Protein AF-A0A7W1S5N1-F1 (afdb_monomer_lite)

Sequence (227 aa):
MTAASVSSTNDGSPFLRNLQKIALLIVRIGLAYLFFTQLFWKFPPNFGCPADYTFTTANADGKLTRTTGLCDWIGVESVWAQRERLFFTANTDNKGGPEVFLNLSVPAQINGAFIDGFVKPNIRWFGWIIWGSEAFIFVSLLFGFFTRLGGLVAIAISAQLMIGLAGISSPYEWEWGYNNMVLLALIVFAFAPGRFVGIDGFLYPRFKALADKGNIVGRIGLLLVGR

Radius of gyration: 22.1 Å; chains: 1; bounding box: 51×40×83 Å

pLDDT: mean 86.03, std 12.32, range [40.31, 97.56]

Foldseek 3Di:
DDDDPPDPPPDDDPVVVVVVLVVLLCLLLVLLVLLVVQQPCLDDQQGQFDPVLDAWEADPVRDIPATTGPRRLLNQLLSCLQPWAWAPFDDPPVPDGGPDTDTLNVVSVVLNCCSVVPCSVPVSVVSCVVSVLSVCLNVCSNQLNLQLVSLVSQLVVLVSCLSRPARDPPPPDHSVSSVSSNVSSVSSNVVSSSCPPHVLVVCLVVLVVCVVVVHPSSVVSCNSSDD

Secondary structure (DSSP, 8-state):
-------------HHHHHHHHHHHHHHHHHHHHHHHHHHHHT-TTTTT--TT-PPPEE-TTS-EE---HHHHHHHHHHHGGGS--EEEEE-SSSSSS-SEEEE-HHHHHHHHHHIIIIIGGGHHHHHHHHHHHHHHHHHHHHHTSSHHHHHHHHHHHHHHHHHHHTT-TTTT--THHHHHHHHHHHHHHHH-GGGTSSHHHHHHHHHHHHHHTT-HHHHHHHHHH--

Structure (mmCIF, N/CA/C/O backbone):
data_AF-A0A7W1S5N1-F1
#
_entry.id   AF-A0A7W1S5N1-F1
#
loop_
_atom_site.group_PDB
_atom_site.id
_atom_site.type_symbol
_atom_site.label_atom_id
_atom_site.label_alt_id
_atom_site.label_comp_id
_atom_site.label_asym_id
_atom_site.label_entity_id
_atom_site.label_seq_id
_atom_site.pdbx_PDB_ins_code
_atom_site.Cartn_x
_atom_site.Cartn_y
_atom_site.Cartn_z
_atom_site.occupancy
_atom_site.B_iso_or_equiv
_atom_site.auth_seq_id
_atom_site.auth_comp_id
_atom_site.auth_asym_id
_atom_site.auth_atom_id
_atom_site.pdbx_PDB_model_num
ATOM 1 N N . MET A 1 1 ? 1.869 6.057 59.612 1.00 41.38 1 MET A N 1
ATOM 2 C CA . MET A 1 1 ? 2.214 6.031 58.175 1.00 41.38 1 MET A CA 1
ATOM 3 C C . MET A 1 1 ? 0.985 5.582 57.404 1.00 41.38 1 MET A C 1
ATOM 5 O O . MET A 1 1 ? 0.691 4.398 57.356 1.00 41.38 1 MET A O 1
ATOM 9 N N . THR A 1 2 ? 0.209 6.538 56.908 1.00 40.31 2 THR A N 1
ATOM 10 C CA . THR A 1 2 ? -0.986 6.318 56.087 1.00 40.31 2 THR A CA 1
ATOM 11 C C . THR A 1 2 ? -0.570 6.358 54.621 1.00 40.31 2 THR A C 1
ATOM 13 O O . THR A 1 2 ? -0.035 7.361 54.154 1.00 40.31 2 THR A O 1
ATOM 16 N N . ALA A 1 3 ? -0.765 5.250 53.907 1.00 42.69 3 ALA A N 1
ATOM 17 C CA . ALA A 1 3 ? -0.529 5.173 52.473 1.00 42.69 3 ALA A CA 1
ATOM 18 C C . ALA A 1 3 ? -1.585 6.018 51.747 1.00 42.69 3 ALA A C 1
ATOM 20 O O . ALA A 1 3 ? -2.775 5.707 51.786 1.00 42.69 3 ALA A O 1
ATOM 21 N N . ALA A 1 4 ? -1.150 7.102 51.109 1.00 44.03 4 ALA A N 1
ATOM 22 C CA . ALA A 1 4 ? -1.981 7.863 50.193 1.00 44.03 4 ALA A CA 1
ATOM 23 C C . ALA A 1 4 ? -2.240 7.007 48.945 1.00 44.03 4 ALA A C 1
ATOM 25 O O . ALA A 1 4 ? -1.316 6.649 48.214 1.00 44.03 4 ALA A O 1
ATOM 26 N N . SER A 1 5 ? -3.505 6.667 48.711 1.00 47.69 5 SER A N 1
ATOM 27 C CA . SER A 1 5 ? -3.967 6.087 47.456 1.00 47.69 5 SER A CA 1
ATOM 28 C C . SER A 1 5 ? -3.724 7.088 46.326 1.00 47.69 5 SER A C 1
ATOM 30 O O . SER A 1 5 ? -4.390 8.124 46.256 1.00 47.69 5 SER A O 1
ATOM 32 N N . VAL A 1 6 ? -2.778 6.784 45.439 1.00 44.00 6 VAL A N 1
ATOM 33 C CA . VAL A 1 6 ? -2.614 7.492 44.167 1.00 44.00 6 VAL A CA 1
ATOM 34 C C . VAL A 1 6 ? -3.849 7.195 43.318 1.00 44.00 6 VAL A C 1
ATOM 36 O O . VAL A 1 6 ? -3.975 6.138 42.703 1.00 44.00 6 VAL A O 1
ATOM 39 N N . SER A 1 7 ? -4.797 8.129 43.344 1.00 44.53 7 SER A N 1
ATOM 40 C CA . SER A 1 7 ? -5.897 8.217 42.391 1.00 44.53 7 SER A CA 1
ATOM 41 C C . SER A 1 7 ? -5.302 8.340 40.989 1.00 44.53 7 SER A C 1
ATOM 43 O O . SER A 1 7 ? -4.645 9.329 40.667 1.00 44.53 7 SER A O 1
ATOM 45 N N . SER A 1 8 ? -5.489 7.309 40.167 1.00 45.62 8 SER A N 1
ATOM 46 C CA . SER A 1 8 ? -5.137 7.333 38.751 1.00 45.62 8 SER A CA 1
ATOM 47 C C . SER A 1 8 ? -6.064 8.335 38.050 1.00 45.62 8 SER A C 1
ATOM 49 O O . SER A 1 8 ? -7.199 8.012 37.695 1.00 45.62 8 SER A O 1
ATOM 51 N N . THR A 1 9 ? -5.598 9.565 37.851 1.00 47.72 9 THR A N 1
ATOM 52 C CA . THR A 1 9 ? -6.247 10.579 37.011 1.00 47.72 9 THR A CA 1
ATOM 53 C C . THR A 1 9 ? -6.009 10.255 35.537 1.00 47.72 9 THR A C 1
ATOM 55 O O . THR A 1 9 ? -5.340 10.980 34.811 1.00 47.72 9 THR A O 1
ATOM 58 N N . ASN A 1 10 ? -6.555 9.129 35.083 1.00 56.44 10 ASN A N 1
ATOM 59 C CA . ASN A 1 10 ? -6.476 8.684 33.692 1.00 56.44 10 ASN A CA 1
ATOM 60 C C . ASN A 1 10 ? -7.734 9.073 32.900 1.00 56.44 10 ASN A C 1
ATOM 62 O O . ASN A 1 10 ? -8.266 8.289 32.123 1.00 56.44 10 ASN A O 1
ATOM 66 N N . ASP A 1 11 ? -8.208 10.304 33.085 1.00 57.22 11 ASP A N 1
ATOM 67 C CA . ASP A 1 11 ? -9.283 10.875 32.280 1.00 57.22 11 ASP A CA 1
ATOM 68 C C . ASP A 1 11 ? -8.796 12.180 31.653 1.00 57.22 11 ASP A C 1
ATOM 70 O O . ASP A 1 11 ? -8.984 13.274 32.182 1.00 57.22 11 ASP A O 1
ATOM 74 N N . GLY A 1 12 ? -8.140 12.067 30.493 1.00 63.41 12 GLY A N 1
ATOM 75 C CA . GLY A 1 12 ? -7.920 13.221 29.625 1.00 63.41 12 GLY A CA 1
ATOM 76 C C . GLY A 1 12 ? -9.248 13.938 29.371 1.00 63.41 12 GLY A C 1
ATOM 77 O O . GLY A 1 12 ? -10.294 13.289 29.266 1.00 63.41 12 GLY A O 1
ATOM 78 N N . SER A 1 13 ? -9.219 15.272 29.292 1.00 85.50 13 SER A N 1
ATOM 79 C CA . SER A 1 13 ? -10.438 16.070 29.131 1.00 85.50 13 SER A CA 1
ATOM 80 C C . SER A 1 13 ? -11.307 15.527 27.978 1.00 85.50 13 SER A C 1
ATOM 82 O O . SER A 1 13 ? -10.770 15.044 26.973 1.00 85.50 13 SER A O 1
ATOM 84 N N . PRO A 1 14 ? -12.652 15.582 28.074 1.00 86.25 14 PRO A N 1
ATOM 85 C CA . PRO A 1 14 ? -13.543 15.094 27.016 1.00 86.25 14 PRO A CA 1
ATOM 86 C C . PRO A 1 14 ? -13.180 15.632 25.625 1.00 86.25 14 PRO A C 1
ATOM 88 O O . PRO A 1 14 ? -13.288 14.917 24.629 1.00 86.25 14 PRO A O 1
ATOM 91 N N . PHE A 1 15 ? -12.675 16.866 25.583 1.00 88.75 15 PHE A N 1
ATOM 92 C CA . PHE A 1 15 ? -12.119 17.500 24.397 1.00 88.75 15 PHE A CA 1
ATOM 93 C C . PHE A 1 15 ? -10.941 16.719 23.793 1.00 88.75 15 PHE A C 1
ATOM 95 O O . PHE A 1 15 ? -10.992 16.376 22.614 1.00 88.75 15 PHE A O 1
ATOM 102 N N . LEU A 1 16 ? -9.917 16.381 24.586 1.00 89.19 16 LEU A N 1
ATOM 103 C CA . LEU A 1 16 ? -8.742 15.640 24.108 1.00 89.19 16 LEU A CA 1
ATOM 104 C C . LEU A 1 16 ? -9.126 14.271 23.540 1.00 89.19 16 LEU A C 1
ATOM 106 O O . LEU A 1 16 ? -8.627 13.875 22.488 1.00 89.19 16 LEU A O 1
ATOM 110 N N . ARG A 1 17 ? -10.068 13.573 24.183 1.00 87.44 17 ARG A N 1
ATOM 111 C CA . ARG A 1 17 ? -10.574 12.285 23.681 1.00 87.44 17 ARG A CA 1
ATOM 112 C C . ARG A 1 17 ? -11.290 12.425 22.341 1.00 87.44 17 ARG A C 1
ATOM 114 O O . ARG A 1 17 ? -11.121 11.581 21.464 1.00 87.44 17 ARG A O 1
ATOM 121 N N . ASN A 1 18 ? -12.095 13.471 22.173 1.00 89.44 18 ASN A N 1
ATOM 122 C CA . ASN A 1 18 ? -12.784 13.725 20.909 1.00 89.44 18 ASN A CA 1
ATOM 123 C C . ASN A 1 18 ? -11.793 14.110 19.807 1.00 89.44 18 ASN A C 1
ATOM 125 O O . ASN A 1 18 ? -11.890 13.584 18.701 1.00 89.44 18 ASN A O 1
ATOM 129 N N . LEU A 1 19 ? -10.798 14.939 20.127 1.00 92.06 19 LEU A N 1
ATOM 130 C CA . LEU A 1 19 ? -9.738 15.313 19.196 1.00 92.06 19 LEU A CA 1
ATOM 131 C C . LEU A 1 19 ? -8.944 14.090 18.717 1.00 92.06 19 LEU A C 1
ATOM 133 O O . LEU A 1 19 ? -8.739 13.933 17.518 1.00 92.06 19 LEU A O 1
ATOM 137 N N . GLN A 1 20 ? -8.569 13.183 19.625 1.00 90.94 20 GLN A N 1
ATOM 138 C CA . GLN A 1 20 ? -7.900 11.924 19.273 1.00 90.94 20 GLN A CA 1
ATOM 139 C C . GLN A 1 20 ? -8.740 11.070 18.315 1.00 90.94 20 GLN A C 1
ATOM 141 O O . GLN A 1 20 ? -8.224 10.577 17.313 1.00 90.94 20 GLN A O 1
ATOM 146 N N . LYS A 1 21 ? -10.043 10.915 18.584 1.00 90.31 21 LYS A N 1
ATOM 147 C CA . LYS A 1 21 ? -10.953 10.161 17.704 1.00 90.31 21 LYS A CA 1
ATOM 148 C C . LYS A 1 21 ? -11.061 10.792 16.316 1.00 90.31 21 LYS A C 1
ATOM 150 O O . LYS A 1 21 ? -11.033 10.069 15.325 1.00 90.31 21 LYS A O 1
ATOM 155 N N . ILE A 1 22 ? -11.166 12.119 16.249 1.00 92.12 22 ILE A N 1
ATOM 156 C CA . ILE A 1 22 ? -11.228 12.864 14.985 1.00 92.12 22 ILE A CA 1
ATOM 157 C C . ILE A 1 22 ? -9.917 12.702 14.210 1.00 92.12 22 ILE A C 1
ATOM 159 O O . ILE A 1 22 ? -9.953 12.383 13.026 1.00 92.12 22 ILE A O 1
ATOM 163 N N . ALA A 1 23 ? -8.766 12.843 14.869 1.00 93.25 23 ALA A N 1
ATOM 164 C CA . ALA A 1 23 ? -7.462 12.660 14.235 1.00 93.25 23 ALA A CA 1
ATOM 165 C C . ALA A 1 23 ? -7.306 11.245 13.650 1.00 93.25 23 ALA A C 1
ATOM 167 O 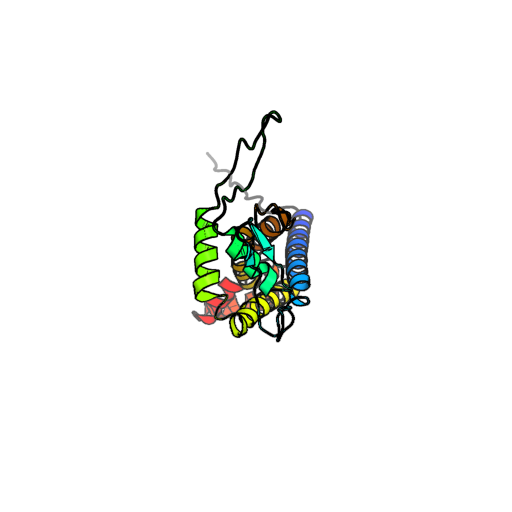O . ALA A 1 23 ? -6.911 11.086 12.497 1.00 93.25 23 ALA A O 1
ATOM 168 N N . LEU A 1 24 ? -7.693 10.216 14.408 1.00 93.12 24 LEU A N 1
ATOM 169 C CA . LEU A 1 24 ? -7.674 8.826 13.948 1.00 93.12 24 LEU A CA 1
ATOM 170 C C . LEU A 1 24 ? -8.638 8.570 12.780 1.00 93.12 24 LEU A C 1
ATOM 172 O O . LEU A 1 24 ? -8.314 7.799 11.875 1.00 93.12 24 LEU A O 1
ATOM 176 N N . LEU A 1 25 ? -9.803 9.222 12.774 1.00 93.25 25 LEU A N 1
ATOM 177 C CA . LEU A 1 25 ? -10.731 9.173 11.647 1.00 93.25 25 LEU A CA 1
ATOM 178 C C . LEU A 1 25 ? -10.114 9.810 10.398 1.00 93.25 25 LEU A C 1
ATOM 180 O O . LEU A 1 25 ? -10.173 9.207 9.330 1.00 93.25 25 LEU A O 1
ATOM 184 N N . ILE A 1 26 ? -9.492 10.984 10.530 1.00 95.25 26 ILE A N 1
ATOM 185 C CA . ILE A 1 26 ? -8.823 11.673 9.418 1.00 95.25 26 ILE A CA 1
ATOM 186 C C . ILE A 1 26 ? -7.715 10.795 8.840 1.00 95.25 26 ILE A C 1
ATOM 188 O O . ILE A 1 26 ? -7.681 10.595 7.631 1.00 95.25 26 ILE A O 1
ATOM 192 N N . VAL A 1 27 ? -6.860 10.211 9.685 1.00 95.38 27 VAL A N 1
ATOM 193 C CA . VAL A 1 27 ? -5.806 9.279 9.249 1.00 95.38 27 VAL A CA 1
ATOM 194 C C . VAL A 1 27 ? -6.400 8.099 8.479 1.00 95.38 27 VAL A C 1
ATOM 196 O O . VAL A 1 27 ? -5.921 7.762 7.397 1.00 95.38 27 VAL A O 1
ATOM 199 N N . ARG A 1 28 ? -7.473 7.494 9.003 1.00 95.31 28 ARG A N 1
ATOM 200 C CA . ARG A 1 28 ? -8.132 6.352 8.362 1.00 95.31 28 ARG A CA 1
ATOM 201 C C . ARG A 1 28 ? -8.710 6.712 6.994 1.00 95.31 28 ARG A C 1
ATOM 203 O O . ARG A 1 28 ? -8.476 5.987 6.032 1.00 95.31 28 ARG A O 1
ATOM 210 N N . ILE A 1 29 ? -9.471 7.803 6.910 1.00 95.81 29 ILE A N 1
ATOM 211 C CA . ILE A 1 29 ? -10.113 8.242 5.665 1.00 95.81 29 ILE A CA 1
ATOM 212 C C . ILE A 1 29 ? -9.070 8.740 4.661 1.00 95.81 29 ILE A C 1
ATOM 214 O O . ILE A 1 29 ? -9.187 8.441 3.477 1.00 95.81 29 ILE A O 1
ATOM 218 N N . GLY A 1 30 ? -8.021 9.421 5.126 1.00 95.81 30 GLY A N 1
ATOM 219 C CA . GLY A 1 30 ? -6.890 9.828 4.298 1.00 95.81 30 GLY A CA 1
ATOM 220 C C . GLY A 1 30 ? -6.197 8.627 3.658 1.00 95.81 30 GLY A C 1
ATOM 221 O O . GLY A 1 30 ? -6.023 8.602 2.444 1.00 95.81 30 GLY A O 1
ATOM 222 N N . LEU A 1 31 ? -5.890 7.587 4.441 1.00 96.19 31 LEU A N 1
ATOM 223 C CA . LEU A 1 31 ? -5.317 6.352 3.901 1.00 96.19 31 LEU A CA 1
ATOM 224 C C . LEU A 1 31 ? -6.281 5.640 2.942 1.00 96.19 31 LEU A C 1
ATOM 226 O O . LEU A 1 31 ? -5.859 5.198 1.878 1.00 96.19 31 LEU A O 1
ATOM 230 N N . ALA A 1 32 ? -7.575 5.569 3.275 1.00 96.44 32 ALA A N 1
ATOM 231 C CA . ALA A 1 32 ? -8.586 5.004 2.381 1.00 96.44 32 ALA A CA 1
ATOM 232 C C . ALA A 1 32 ? -8.613 5.739 1.031 1.00 96.44 32 ALA A C 1
ATOM 234 O O . ALA A 1 32 ? -8.647 5.100 -0.017 1.00 96.44 32 ALA A O 1
ATOM 235 N N . TYR A 1 33 ? -8.542 7.071 1.048 1.00 95.88 33 TYR A N 1
ATOM 236 C CA . TYR A 1 33 ? -8.507 7.889 -0.160 1.00 95.88 33 TYR A CA 1
ATOM 237 C C . TYR A 1 33 ? -7.241 7.651 -0.994 1.00 95.88 33 TYR A C 1
ATOM 239 O O . TYR A 1 33 ? -7.336 7.537 -2.212 1.00 95.88 33 TYR A O 1
ATOM 247 N N . LEU A 1 34 ? -6.072 7.494 -0.363 1.00 94.31 34 LEU A N 1
ATOM 248 C CA . LEU A 1 34 ? -4.841 7.143 -1.082 1.00 94.31 34 LEU A CA 1
ATOM 249 C C . LEU A 1 34 ? -4.962 5.800 -1.814 1.00 94.31 34 LEU A C 1
ATOM 251 O O . LEU A 1 34 ? -4.490 5.677 -2.935 1.00 94.31 34 LEU A O 1
ATOM 255 N N . PHE A 1 35 ? -5.622 4.800 -1.226 1.00 95.12 35 PHE A N 1
ATOM 256 C CA . PHE A 1 35 ? -5.879 3.535 -1.925 1.00 95.12 35 PHE A CA 1
ATOM 257 C C . PHE A 1 35 ? -6.990 3.652 -2.976 1.00 95.12 35 PHE A C 1
ATOM 259 O O . PHE A 1 35 ? -6.918 3.004 -4.016 1.00 95.12 35 PHE A O 1
ATOM 266 N N . PHE A 1 36 ? -7.981 4.519 -2.764 1.00 95.62 36 PHE A N 1
ATOM 267 C CA . PHE A 1 36 ? -9.015 4.805 -3.758 1.00 95.62 36 PHE A CA 1
ATOM 268 C C . PHE A 1 36 ? -8.429 5.360 -5.059 1.00 95.62 36 PHE A C 1
ATOM 270 O O . PHE A 1 36 ? -8.816 4.923 -6.142 1.00 95.62 36 PHE A O 1
ATOM 277 N N . THR A 1 37 ? -7.470 6.286 -4.973 1.00 92.38 37 THR A N 1
ATOM 278 C CA . THR A 1 37 ? -6.826 6.852 -6.168 1.00 92.38 37 THR A CA 1
ATOM 279 C C . THR A 1 37 ? -5.994 5.816 -6.928 1.00 92.38 37 THR A C 1
ATOM 281 O O . THR A 1 37 ? -5.867 5.925 -8.146 1.00 92.38 37 THR A O 1
ATOM 284 N N . GLN A 1 38 ? -5.489 4.780 -6.249 1.00 91.62 38 GLN A N 1
ATOM 285 C CA . GLN A 1 38 ? -4.721 3.698 -6.874 1.00 91.62 38 GLN A CA 1
ATOM 286 C C . GLN A 1 38 ? -5.586 2.727 -7.699 1.00 91.62 38 GLN A C 1
ATOM 288 O O . GLN A 1 38 ? -5.110 2.163 -8.683 1.00 91.62 38 GLN A O 1
ATOM 293 N N . LEU A 1 39 ? -6.871 2.578 -7.364 1.00 91.44 39 LEU A N 1
ATOM 294 C CA . LEU A 1 39 ? -7.742 1.565 -7.970 1.00 91.44 39 LEU A CA 1
ATOM 295 C C . LEU A 1 39 ? -8.062 1.801 -9.447 1.00 91.44 39 LEU A C 1
ATOM 297 O O . LEU A 1 39 ? -8.131 0.849 -10.227 1.00 91.44 39 LEU A O 1
ATOM 301 N N . PHE A 1 40 ? -8.324 3.050 -9.834 1.00 88.12 40 PHE A N 1
ATOM 302 C CA . PHE A 1 40 ? -8.958 3.330 -11.128 1.00 88.12 40 PHE A CA 1
ATOM 303 C C . PHE A 1 40 ? -7.998 3.250 -12.305 1.00 88.12 40 PHE A C 1
ATOM 305 O O . PHE A 1 40 ? -8.388 2.795 -13.376 1.00 88.12 40 PHE A O 1
ATOM 312 N N . TRP A 1 41 ? -6.733 3.627 -12.119 1.00 88.31 41 TRP A N 1
ATOM 313 C CA . TRP A 1 41 ? -5.745 3.485 -13.188 1.00 88.31 41 TRP A CA 1
ATOM 314 C C . TRP A 1 41 ? -5.292 2.026 -13.380 1.00 88.31 41 TRP A C 1
ATOM 316 O O . TRP A 1 41 ? -4.738 1.686 -14.424 1.00 88.31 41 TRP A O 1
ATOM 326 N N . LYS A 1 42 ? -5.595 1.151 -12.408 1.00 89.06 42 LYS A N 1
ATOM 327 C CA . LYS A 1 42 ? -5.378 -0.305 -12.441 1.00 89.06 42 LYS A CA 1
ATOM 328 C C . LYS A 1 42 ? -6.665 -1.095 -12.686 1.00 89.06 42 LYS A C 1
ATOM 330 O O . LYS A 1 42 ? -6.721 -2.280 -12.359 1.00 89.06 42 LYS A O 1
ATOM 335 N N . PHE A 1 43 ? -7.714 -0.472 -13.220 1.00 91.25 43 PHE A N 1
ATOM 336 C CA . PHE A 1 43 ? -8.998 -1.152 -13.348 1.00 91.25 43 PHE A CA 1
ATOM 337 C C . PHE A 1 43 ? -8.881 -2.423 -14.231 1.00 91.25 43 PHE A C 1
ATOM 339 O O . PHE A 1 43 ? -8.266 -2.371 -15.306 1.00 91.25 43 PHE A O 1
ATOM 346 N N . PRO A 1 44 ? -9.421 -3.579 -13.795 1.00 89.75 44 PRO A N 1
ATOM 347 C CA . PRO A 1 44 ? -9.396 -4.816 -14.575 1.00 89.75 44 PRO A CA 1
ATOM 348 C C . PRO A 1 44 ? -10.144 -4.677 -15.916 1.00 89.75 44 PRO A C 1
ATOM 350 O O . PRO A 1 44 ? -11.029 -3.831 -16.039 1.00 89.75 44 PRO A O 1
ATOM 353 N N . PRO A 1 45 ? -9.850 -5.517 -16.929 1.00 89.12 45 PRO A N 1
ATOM 354 C CA . PRO A 1 45 ? -9.028 -6.735 -16.864 1.00 89.12 45 PRO A CA 1
ATOM 355 C C . PRO A 1 45 ? -7.535 -6.536 -17.173 1.00 89.12 45 PRO A C 1
ATOM 357 O O . PRO A 1 45 ? -6.737 -7.445 -16.951 1.00 89.12 45 PRO A O 1
ATOM 360 N N . ASN A 1 46 ? -7.144 -5.369 -17.689 1.00 90.88 46 ASN A N 1
ATOM 361 C CA . ASN A 1 46 ? -5.778 -5.152 -18.176 1.00 90.88 46 ASN A CA 1
ATOM 362 C C . ASN A 1 46 ? -4.872 -4.462 -17.148 1.00 90.88 46 ASN A C 1
ATOM 364 O O . ASN A 1 46 ? -3.667 -4.410 -17.357 1.00 90.88 46 ASN A O 1
ATOM 368 N N . PHE A 1 47 ? -5.412 -3.936 -16.041 1.00 93.31 47 PHE A N 1
ATOM 369 C CA . PHE A 1 47 ? -4.637 -3.276 -14.976 1.00 93.31 47 PHE A CA 1
ATOM 370 C C . PHE A 1 47 ? -3.768 -2.102 -15.477 1.00 93.31 47 PHE A C 1
ATOM 372 O O . PHE A 1 47 ? -2.692 -1.822 -14.950 1.00 93.31 47 PHE A O 1
ATOM 379 N N . GLY A 1 48 ? -4.214 -1.439 -16.549 1.00 91.56 48 GLY A N 1
ATOM 380 C CA . GLY A 1 48 ? -3.464 -0.393 -17.252 1.00 91.56 48 GLY A CA 1
ATOM 381 C C . GLY A 1 48 ? -2.277 -0.893 -18.094 1.00 91.56 48 GLY A C 1
ATOM 382 O O . GLY A 1 48 ? -1.612 -0.079 -18.737 1.00 91.56 48 GLY A O 1
ATOM 383 N N . CYS A 1 49 ? -2.006 -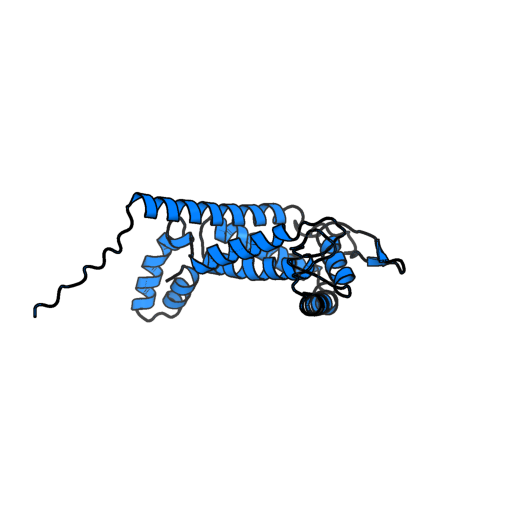2.201 -18.110 1.00 94.00 49 CYS A N 1
ATOM 384 C CA . CYS A 1 49 ? -0.970 -2.801 -18.943 1.00 94.00 49 CYS A CA 1
ATOM 385 C C . CYS A 1 49 ? -1.329 -2.757 -20.440 1.00 94.00 49 CYS A C 1
ATOM 387 O O . CYS A 1 49 ? -2.516 -2.736 -20.793 1.00 94.00 49 CYS A O 1
ATOM 389 N N . PRO A 1 50 ? -0.320 -2.824 -21.328 1.00 93.31 50 PRO A N 1
ATOM 390 C CA . PRO A 1 50 ? -0.522 -3.099 -22.748 1.00 93.31 50 PRO A CA 1
ATOM 391 C C . PRO A 1 50 ? -1.240 -4.438 -22.991 1.00 93.31 50 PRO A C 1
ATOM 393 O O . PRO A 1 50 ? -1.243 -5.319 -22.131 1.00 93.31 50 PRO A O 1
ATOM 396 N N . ALA A 1 51 ? -1.823 -4.618 -24.180 1.00 90.44 51 ALA A N 1
ATOM 397 C CA . ALA A 1 51 ? -2.613 -5.812 -24.521 1.00 90.44 51 ALA A CA 1
ATOM 398 C C . ALA A 1 51 ? -1.822 -7.135 -24.437 1.00 90.44 51 ALA A C 1
ATOM 400 O O . ALA A 1 51 ? -2.393 -8.197 -24.188 1.00 90.44 51 ALA A O 1
ATOM 401 N N . ASP A 1 52 ? -0.506 -7.070 -24.622 1.00 90.94 52 ASP A N 1
ATOM 402 C CA . ASP A 1 52 ? 0.422 -8.196 -24.524 1.00 90.94 52 ASP A CA 1
ATOM 403 C C . ASP A 1 52 ? 1.062 -8.344 -23.131 1.00 90.94 52 ASP A C 1
ATOM 405 O O . ASP A 1 52 ? 1.852 -9.262 -22.923 1.00 90.94 52 ASP A O 1
ATOM 409 N N . TYR A 1 53 ? 0.691 -7.493 -22.164 1.00 91.88 53 TYR A N 1
ATOM 410 C CA . TYR A 1 53 ? 1.289 -7.424 -20.825 1.00 91.88 53 TYR A CA 1
ATOM 411 C C . TYR A 1 53 ? 2.813 -7.233 -20.857 1.00 91.88 53 TYR A C 1
ATOM 413 O O . TYR A 1 53 ? 3.535 -7.748 -20.001 1.00 91.88 53 TYR A O 1
ATOM 421 N N . THR A 1 54 ? 3.316 -6.490 -21.844 1.00 93.81 54 THR A N 1
ATOM 422 C CA . THR A 1 54 ? 4.730 -6.113 -21.888 1.00 93.81 54 THR A CA 1
ATOM 423 C C . THR A 1 54 ? 5.114 -5.248 -20.692 1.00 93.81 54 THR A C 1
ATOM 425 O O . THR A 1 54 ? 4.389 -4.338 -20.287 1.00 93.81 54 THR A O 1
ATOM 428 N N . PHE A 1 55 ? 6.276 -5.557 -20.116 1.00 94.69 55 PHE A N 1
ATOM 429 C CA . PHE A 1 55 ? 6.854 -4.828 -18.993 1.00 94.69 55 PHE A CA 1
ATOM 430 C C . PHE A 1 55 ? 7.913 -3.849 -19.473 1.00 94.69 55 PHE A C 1
ATOM 432 O O . PHE A 1 55 ? 8.577 -4.068 -20.487 1.00 94.69 55 PHE A O 1
ATOM 439 N N . THR A 1 56 ? 8.134 -2.816 -18.672 1.00 92.94 56 THR A N 1
ATOM 440 C CA . THR A 1 56 ? 9.260 -1.904 -18.861 1.00 92.94 56 THR A CA 1
ATOM 441 C C . THR A 1 56 ? 10.591 -2.620 -18.691 1.00 92.94 56 THR A C 1
ATOM 443 O O . THR A 1 56 ? 10.802 -3.358 -17.728 1.00 92.94 56 THR A O 1
ATOM 446 N N . THR A 1 57 ? 11.499 -2.369 -19.629 1.00 91.94 57 THR A N 1
ATOM 447 C CA . THR A 1 57 ? 12.860 -2.915 -19.652 1.00 91.94 57 THR A CA 1
ATOM 448 C C . THR A 1 57 ? 13.886 -1.785 -19.724 1.00 91.94 57 THR A C 1
ATOM 450 O O . THR A 1 57 ? 13.543 -0.629 -19.982 1.00 91.94 57 THR A O 1
ATOM 453 N N . ALA A 1 58 ? 15.156 -2.100 -19.472 1.00 89.19 58 ALA A N 1
ATOM 454 C CA . ALA A 1 58 ? 16.267 -1.188 -19.722 1.00 89.19 58 ALA A CA 1
ATOM 455 C C . ALA A 1 58 ? 17.144 -1.712 -20.854 1.00 89.19 58 ALA A C 1
ATOM 457 O O . ALA A 1 58 ? 17.434 -2.906 -20.921 1.00 89.19 58 ALA A O 1
ATOM 458 N N . ASN A 1 59 ? 17.601 -0.797 -21.704 1.00 85.50 59 ASN A N 1
ATOM 459 C CA . ASN A 1 59 ? 18.626 -1.088 -22.702 1.00 85.50 59 ASN A CA 1
ATOM 460 C C . ASN A 1 59 ? 20.013 -1.185 -22.037 1.00 85.50 59 ASN A C 1
ATOM 462 O O . ASN A 1 59 ? 20.171 -0.836 -20.865 1.00 85.50 59 ASN A O 1
ATOM 466 N N . ALA A 1 60 ? 21.029 -1.603 -22.800 1.00 79.25 60 ALA A N 1
ATOM 467 C CA . ALA A 1 60 ? 22.416 -1.717 -22.328 1.00 79.25 60 ALA A CA 1
ATOM 468 C C . ALA A 1 60 ? 22.964 -0.409 -21.717 1.00 79.25 60 ALA A C 1
ATOM 470 O O . ALA A 1 60 ? 23.707 -0.452 -20.743 1.00 79.25 60 ALA A O 1
ATOM 471 N N . ASP A 1 61 ? 22.514 0.747 -22.216 1.00 77.38 61 ASP A N 1
ATOM 472 C CA . ASP A 1 61 ? 22.884 2.077 -21.704 1.00 77.38 61 ASP A CA 1
ATOM 473 C C . ASP A 1 61 ? 22.109 2.488 -20.435 1.00 77.38 61 ASP A C 1
ATOM 475 O O . ASP A 1 61 ? 22.174 3.630 -19.982 1.00 77.38 61 ASP A O 1
ATOM 479 N N . GLY A 1 62 ? 21.288 1.594 -19.879 1.00 74.62 62 GLY A N 1
ATOM 480 C CA . GLY A 1 62 ? 20.490 1.847 -18.682 1.00 74.62 62 GLY A CA 1
ATOM 481 C C . GLY A 1 62 ? 19.274 2.755 -18.892 1.00 74.62 62 GLY A C 1
ATOM 482 O O . GLY A 1 62 ? 18.607 3.080 -17.906 1.00 74.62 62 GLY A O 1
ATOM 483 N N . LYS A 1 63 ? 18.969 3.141 -20.140 1.00 83.81 63 LYS A N 1
ATOM 484 C CA . LYS A 1 63 ? 17.766 3.898 -20.519 1.00 83.81 63 LYS A CA 1
ATOM 485 C C . LYS A 1 63 ? 16.531 2.997 -20.492 1.00 83.81 63 LYS A C 1
ATOM 487 O O . LYS A 1 63 ? 16.545 1.913 -21.073 1.00 83.81 63 LYS A O 1
ATOM 492 N N . LEU A 1 64 ? 15.469 3.470 -19.839 1.00 88.12 64 LEU A N 1
ATOM 493 C CA . LEU A 1 64 ? 14.200 2.752 -19.725 1.00 88.12 64 LEU A CA 1
ATOM 494 C C . LEU A 1 64 ? 13.390 2.829 -21.026 1.00 88.12 64 LEU A C 1
ATOM 496 O O . LEU A 1 64 ? 13.136 3.920 -21.540 1.00 88.12 64 LEU A O 1
ATOM 500 N N . THR A 1 65 ? 12.909 1.680 -21.486 1.00 90.94 65 THR A N 1
ATOM 501 C CA . THR A 1 65 ? 11.854 1.558 -22.497 1.00 90.94 65 THR A CA 1
ATOM 502 C C . THR A 1 65 ? 10.534 1.367 -21.755 1.00 90.94 65 THR A C 1
ATOM 504 O O . THR A 1 65 ? 10.197 0.254 -21.352 1.00 90.94 65 THR A O 1
ATOM 507 N N . ARG A 1 66 ? 9.845 2.484 -21.482 1.00 90.25 66 ARG A N 1
ATOM 508 C CA . ARG A 1 66 ? 8.624 2.530 -20.659 1.00 90.25 66 ARG A CA 1
ATOM 509 C C . ARG A 1 66 ? 7.428 1.898 -21.365 1.00 90.25 66 ARG A C 1
ATOM 511 O O . ARG A 1 66 ? 7.293 1.989 -22.583 1.00 90.25 66 ARG A O 1
ATOM 518 N N . THR A 1 67 ? 6.541 1.328 -20.564 1.00 93.38 67 THR A N 1
ATOM 519 C CA . THR A 1 67 ? 5.229 0.808 -20.967 1.00 93.38 67 THR A CA 1
ATOM 520 C C . THR A 1 67 ? 4.142 1.601 -20.232 1.00 93.38 67 THR A C 1
ATOM 522 O O . THR A 1 67 ? 4.379 2.751 -19.859 1.00 93.38 67 THR A O 1
ATOM 525 N N . THR A 1 68 ? 2.942 1.049 -20.035 1.00 92.00 68 THR A N 1
ATOM 526 C CA . THR A 1 68 ? 1.843 1.745 -19.344 1.00 92.00 68 THR A CA 1
ATOM 527 C C . THR A 1 68 ? 1.319 0.972 -18.139 1.00 92.00 68 THR A C 1
ATOM 529 O O . THR A 1 68 ? 1.420 -0.255 -18.061 1.00 92.00 68 THR A O 1
ATOM 532 N N . GLY A 1 69 ? 0.711 1.710 -17.209 1.00 91.69 69 GLY A N 1
ATOM 533 C CA . GLY A 1 69 ? -0.033 1.147 -16.090 1.00 91.69 69 GLY A CA 1
ATOM 534 C C . GLY A 1 69 ? 0.804 0.229 -15.206 1.00 91.69 69 GLY A C 1
ATOM 535 O O . GLY A 1 69 ? 1.962 0.516 -14.917 1.00 91.69 69 GLY A O 1
ATOM 536 N N . LEU A 1 70 ? 0.187 -0.831 -14.677 1.00 92.75 70 LEU A N 1
ATOM 537 C CA . LEU A 1 70 ? 0.805 -1.645 -13.629 1.00 92.75 70 LEU A CA 1
ATOM 538 C C . LEU A 1 70 ? 2.086 -2.343 -14.116 1.00 92.75 70 LEU A C 1
ATOM 540 O O . LEU A 1 70 ? 3.062 -2.432 -13.375 1.00 92.75 70 LEU A O 1
ATOM 544 N N . CYS A 1 71 ? 2.105 -2.792 -15.372 1.00 94.12 71 CYS A N 1
ATOM 545 C CA . CYS A 1 71 ? 3.259 -3.462 -15.973 1.00 94.12 71 CYS A CA 1
ATOM 546 C C . CYS A 1 71 ? 4.457 -2.520 -16.158 1.00 94.12 71 CYS A C 1
ATOM 548 O O . CYS A 1 71 ? 5.606 -2.962 -16.098 1.00 94.12 71 CYS A O 1
ATOM 550 N N . ASP A 1 72 ? 4.204 -1.219 -16.307 1.00 93.25 72 ASP A N 1
ATOM 551 C CA . ASP A 1 72 ? 5.258 -0.212 -16.338 1.00 93.25 72 ASP A CA 1
ATOM 552 C C . ASP A 1 72 ? 5.979 -0.143 -14.995 1.00 93.25 72 ASP A C 1
ATOM 554 O O . ASP A 1 72 ? 7.187 -0.360 -14.927 1.00 93.25 72 ASP A O 1
ATOM 558 N N . TRP A 1 73 ? 5.228 0.053 -13.912 1.00 91.88 73 TRP A N 1
ATOM 559 C CA . TRP A 1 73 ? 5.780 0.166 -12.561 1.00 91.88 73 TRP A CA 1
ATOM 560 C C . TRP A 1 73 ? 6.469 -1.114 -12.089 1.00 91.88 73 TRP A C 1
ATOM 562 O O . TRP A 1 73 ? 7.600 -1.054 -11.614 1.00 91.88 73 TRP A O 1
ATOM 572 N N . ILE A 1 74 ? 5.871 -2.282 -12.334 1.00 93.62 74 ILE A N 1
ATOM 573 C CA . ILE A 1 74 ? 6.501 -3.572 -12.014 1.00 93.62 74 ILE A CA 1
ATOM 574 C C . ILE A 1 74 ? 7.798 -3.777 -12.818 1.00 93.62 74 ILE A C 1
ATOM 576 O O . ILE A 1 74 ? 8.785 -4.309 -12.303 1.00 93.62 74 ILE A O 1
ATOM 580 N N . GLY A 1 75 ? 7.823 -3.354 -14.087 1.00 92.81 75 GLY A N 1
ATOM 581 C CA . GLY A 1 75 ? 9.033 -3.399 -14.909 1.00 92.81 75 GLY A CA 1
ATOM 582 C C . GLY A 1 75 ? 10.142 -2.506 -14.352 1.00 92.81 75 GLY A C 1
ATOM 583 O O . GLY A 1 75 ? 11.291 -2.934 -14.250 1.00 92.81 75 GLY A O 1
ATOM 584 N N . VAL A 1 76 ? 9.785 -1.298 -13.913 1.00 91.31 76 VAL A N 1
ATOM 585 C CA . VAL A 1 76 ? 10.703 -0.340 -13.279 1.00 91.31 76 VAL A CA 1
ATOM 586 C C . VAL A 1 76 ? 11.285 -0.906 -11.993 1.00 91.31 76 VAL A C 1
ATOM 588 O O . VAL A 1 76 ? 12.505 -0.881 -11.833 1.00 91.31 76 VAL A O 1
ATOM 591 N N . GLU A 1 77 ? 10.450 -1.458 -11.110 1.00 91.19 77 GLU A N 1
ATOM 592 C CA . GLU A 1 77 ? 10.905 -2.067 -9.857 1.00 91.19 77 GLU A CA 1
ATOM 593 C C . GLU A 1 77 ? 11.963 -3.144 -10.102 1.00 91.19 77 GLU A C 1
ATOM 595 O O . GLU A 1 77 ? 12.993 -3.152 -9.428 1.00 91.19 77 GLU A O 1
ATOM 600 N N . SER A 1 78 ? 11.738 -4.009 -11.094 1.00 92.06 78 SER A N 1
ATOM 601 C CA . SER A 1 78 ? 12.675 -5.071 -11.468 1.00 92.06 78 SER A CA 1
ATOM 602 C C . SER A 1 78 ? 13.979 -4.528 -12.061 1.00 92.06 78 SER A C 1
ATOM 604 O O . SER A 1 78 ? 15.059 -4.908 -11.610 1.00 92.06 78 SER A O 1
ATOM 606 N N . VAL A 1 79 ? 13.916 -3.590 -13.013 1.00 90.31 79 VAL A N 1
ATOM 607 C CA . VAL A 1 79 ? 15.120 -3.003 -13.630 1.00 90.31 79 VAL A CA 1
ATOM 608 C C . VAL A 1 79 ? 16.008 -2.330 -12.583 1.00 90.31 79 VAL A C 1
ATOM 610 O O . VAL A 1 79 ? 17.235 -2.448 -12.617 1.00 90.31 79 VAL A O 1
ATOM 613 N N . TRP A 1 80 ? 15.394 -1.619 -11.639 1.00 88.50 80 TRP A N 1
ATOM 614 C CA . TRP A 1 80 ? 16.115 -0.926 -10.580 1.00 88.50 80 TRP A CA 1
ATOM 615 C C . TRP A 1 80 ? 16.464 -1.831 -9.399 1.00 88.50 80 TRP A C 1
ATOM 617 O O . TRP A 1 80 ? 17.109 -1.363 -8.464 1.00 88.50 80 TRP A O 1
ATOM 627 N N . ALA A 1 81 ? 16.010 -3.088 -9.356 1.00 88.38 81 ALA A N 1
ATOM 628 C CA . ALA A 1 81 ? 16.260 -3.983 -8.221 1.00 88.38 81 ALA A CA 1
ATOM 629 C C . ALA A 1 81 ? 17.744 -4.318 -8.067 1.00 88.38 81 ALA A C 1
ATOM 631 O O . ALA A 1 81 ? 18.213 -4.508 -6.953 1.00 88.38 81 ALA A O 1
ATOM 632 N N . GLN A 1 82 ? 18.486 -4.346 -9.175 1.00 84.19 82 GLN A N 1
ATOM 633 C CA . GLN A 1 82 ? 19.917 -4.666 -9.198 1.00 84.19 82 GLN A CA 1
ATOM 634 C C . GLN A 1 82 ? 20.826 -3.444 -8.997 1.00 84.19 82 GLN A C 1
ATOM 636 O O . GLN A 1 82 ? 22.046 -3.577 -9.002 1.00 84.19 82 GLN A O 1
ATOM 641 N N . ARG A 1 83 ? 20.254 -2.244 -8.850 1.00 83.88 83 ARG A N 1
ATOM 642 C CA . ARG A 1 83 ? 21.008 -0.999 -8.659 1.00 83.88 83 ARG A CA 1
ATOM 643 C C . ARG A 1 83 ? 21.100 -0.661 -7.175 1.00 83.88 83 ARG A C 1
ATOM 645 O O . ARG A 1 83 ? 20.252 -1.078 -6.388 1.00 83.88 83 ARG A O 1
ATOM 652 N N . GLU A 1 84 ? 22.125 0.098 -6.797 1.00 81.06 84 GLU A N 1
ATOM 653 C CA . GLU A 1 84 ? 22.269 0.565 -5.418 1.00 81.06 84 GLU A CA 1
ATOM 654 C C . GLU A 1 84 ? 21.073 1.431 -5.013 1.00 81.06 84 GLU A C 1
ATOM 656 O O . GLU A 1 84 ? 20.678 2.347 -5.740 1.00 81.06 84 GLU A O 1
ATOM 661 N N . ARG A 1 85 ? 20.495 1.124 -3.847 1.00 79.62 85 ARG A N 1
ATOM 662 C CA . ARG A 1 85 ? 19.359 1.857 -3.282 1.00 79.62 85 ARG A CA 1
ATOM 663 C C . ARG A 1 85 ? 19.724 2.434 -1.928 1.00 79.62 85 ARG A C 1
ATOM 665 O O . ARG A 1 85 ? 19.802 1.715 -0.928 1.00 79.62 85 ARG A O 1
ATOM 672 N N . LEU A 1 86 ? 19.936 3.743 -1.921 1.00 80.69 86 LEU A N 1
ATOM 673 C CA . LEU A 1 86 ? 20.113 4.529 -0.710 1.00 80.69 86 LEU A CA 1
ATOM 674 C C . LEU A 1 86 ? 18.759 5.107 -0.303 1.00 80.69 86 LEU A C 1
ATOM 676 O O . LEU A 1 86 ? 17.984 5.549 -1.148 1.00 80.69 86 LEU A O 1
ATOM 680 N N . PHE A 1 87 ? 18.477 5.068 0.991 1.00 76.75 87 PHE A N 1
ATOM 681 C CA . PHE A 1 87 ? 17.203 5.473 1.565 1.00 76.75 87 PHE A CA 1
ATOM 682 C C . PHE A 1 87 ? 17.427 6.332 2.806 1.00 76.75 87 PHE A C 1
ATOM 684 O O . PHE A 1 87 ? 18.438 6.164 3.490 1.00 76.75 87 PHE A O 1
ATOM 691 N N . PHE A 1 88 ? 16.502 7.253 3.096 1.00 76.12 88 PHE A N 1
ATOM 692 C CA . PHE A 1 88 ? 16.663 8.268 4.151 1.00 76.12 88 PHE A CA 1
ATOM 693 C C . PHE A 1 88 ? 18.021 8.970 4.091 1.00 76.12 88 PHE A C 1
ATOM 695 O O . PHE A 1 88 ? 18.727 9.120 5.084 1.00 76.12 88 PHE A O 1
ATOM 702 N N . THR A 1 89 ? 18.377 9.372 2.880 1.00 74.62 89 THR A N 1
ATOM 703 C CA . THR A 1 89 ? 19.590 10.105 2.559 1.00 74.62 89 THR A CA 1
ATOM 704 C C . THR A 1 89 ? 19.512 11.502 3.173 1.00 74.62 89 THR A C 1
ATOM 706 O O . THR A 1 89 ? 18.819 12.377 2.657 1.00 74.62 89 THR A O 1
ATOM 709 N N . ALA A 1 90 ? 20.222 11.716 4.278 1.00 74.81 90 ALA A N 1
ATOM 710 C CA . ALA A 1 90 ? 20.365 13.021 4.907 1.00 74.81 90 ALA A CA 1
ATOM 711 C C . ALA A 1 90 ? 21.803 13.523 4.747 1.00 74.81 90 ALA A C 1
ATOM 713 O O . ALA A 1 90 ? 22.770 12.811 5.026 1.00 74.81 90 ALA A O 1
ATOM 714 N N . ASN A 1 91 ? 21.925 14.764 4.287 1.00 74.06 91 ASN A N 1
ATOM 715 C CA . ASN A 1 91 ? 23.179 15.498 4.276 1.00 74.06 91 ASN A CA 1
ATOM 716 C C . ASN A 1 91 ? 23.194 16.388 5.526 1.00 74.06 91 ASN A C 1
ATOM 718 O O . ASN A 1 91 ? 22.375 17.302 5.635 1.00 74.06 91 ASN A O 1
ATOM 722 N N . THR A 1 92 ? 24.048 16.066 6.497 1.00 73.31 92 THR A N 1
ATOM 723 C CA . THR A 1 92 ? 24.095 16.777 7.781 1.00 73.31 92 THR A CA 1
ATOM 724 C C . THR A 1 92 ? 25.059 17.966 7.777 1.00 73.31 92 THR A C 1
ATOM 726 O O . THR A 1 92 ? 24.918 18.842 8.632 1.00 73.31 92 THR A O 1
ATOM 729 N N . ASP A 1 93 ? 25.960 18.070 6.798 1.00 71.69 93 ASP A N 1
ATOM 730 C CA . ASP A 1 93 ? 26.994 19.106 6.732 1.00 71.69 93 ASP A CA 1
ATOM 731 C C . ASP A 1 93 ? 26.828 20.117 5.579 1.00 71.69 93 ASP A C 1
ATOM 733 O O . ASP A 1 93 ? 27.520 21.139 5.554 1.00 71.69 93 ASP A O 1
ATOM 737 N N . ASN A 1 94 ? 25.889 19.876 4.654 1.00 70.44 94 ASN A N 1
ATOM 738 C CA . ASN A 1 94 ? 25.654 20.634 3.416 1.00 70.44 94 ASN A C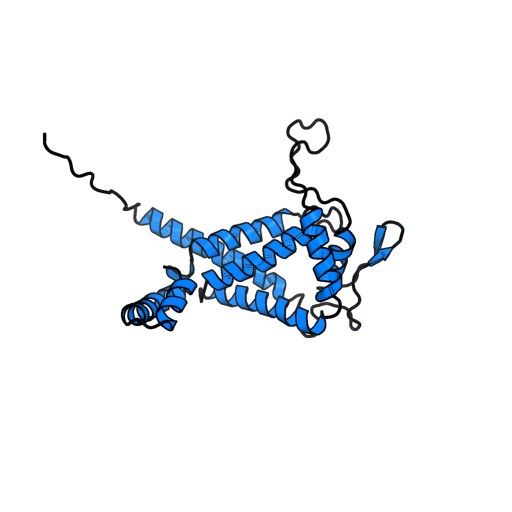A 1
ATOM 739 C C . ASN A 1 94 ? 26.920 20.853 2.555 1.00 70.44 94 ASN A C 1
ATOM 741 O O . ASN A 1 94 ? 26.953 21.773 1.732 1.00 70.44 94 ASN A O 1
ATOM 745 N N . LYS A 1 95 ? 27.966 20.032 2.719 1.00 69.31 95 LYS A N 1
ATOM 746 C CA . LYS A 1 95 ? 29.258 20.181 2.023 1.00 69.31 95 LYS A CA 1
ATOM 747 C C . LYS A 1 95 ? 29.553 19.081 1.010 1.00 69.31 95 LYS A C 1
ATOM 749 O O . LYS A 1 95 ? 30.452 19.260 0.192 1.00 69.31 95 LYS A O 1
ATOM 754 N N . GLY A 1 96 ? 28.758 18.016 0.971 1.00 59.44 96 GLY A N 1
ATOM 755 C CA . GLY A 1 96 ? 28.732 17.095 -0.164 1.00 59.44 96 GLY A CA 1
ATOM 756 C C . GLY A 1 96 ? 28.360 15.672 0.225 1.00 59.44 96 GLY A C 1
ATOM 757 O O . GLY A 1 96 ? 28.885 15.130 1.184 1.00 59.44 96 GLY A O 1
ATOM 758 N N . GLY A 1 97 ? 27.486 15.059 -0.577 1.00 60.47 97 GLY A N 1
ATOM 759 C CA . GLY A 1 97 ? 27.061 13.666 -0.428 1.00 60.47 97 GLY A CA 1
ATOM 760 C C . GLY A 1 97 ? 26.161 13.378 0.789 1.00 60.47 97 GLY A C 1
ATOM 761 O O . GLY A 1 97 ? 25.985 14.225 1.658 1.00 60.47 97 GLY A O 1
ATOM 762 N N . PRO A 1 98 ? 25.516 12.202 0.839 1.00 62.81 98 PRO A N 1
ATOM 763 C CA . PRO A 1 98 ? 24.740 11.758 1.997 1.00 62.81 98 PRO A CA 1
ATOM 764 C C . PRO A 1 98 ? 25.664 11.318 3.131 1.00 62.81 98 PRO A C 1
ATOM 766 O O . PRO A 1 98 ? 26.507 10.450 2.917 1.00 62.81 98 PRO A O 1
ATOM 769 N N . GLU A 1 99 ? 25.466 11.835 4.340 1.00 65.69 99 GLU A N 1
ATOM 770 C CA . GLU A 1 99 ? 26.239 11.411 5.519 1.00 65.69 99 GLU A CA 1
ATOM 771 C C . GLU A 1 99 ? 25.511 10.324 6.320 1.00 65.69 99 GLU A C 1
ATOM 773 O O . GLU A 1 99 ? 26.143 9.463 6.930 1.00 65.69 99 GLU A O 1
ATOM 778 N N . VAL A 1 100 ? 24.174 10.310 6.271 1.00 78.31 100 VAL A N 1
ATOM 779 C CA . VAL A 1 100 ? 23.341 9.271 6.886 1.00 78.31 100 VAL A CA 1
ATOM 780 C C . VAL A 1 100 ? 22.439 8.666 5.820 1.00 78.31 100 VAL A C 1
ATOM 782 O O . VAL A 1 100 ? 21.720 9.384 5.128 1.00 78.31 100 VAL A O 1
ATOM 785 N N . PHE A 1 101 ? 22.486 7.342 5.677 1.00 81.12 101 PHE A N 1
ATOM 786 C CA . PHE A 1 101 ? 21.617 6.593 4.774 1.00 81.12 101 PHE A CA 1
ATOM 787 C C . PHE A 1 101 ? 21.400 5.164 5.280 1.00 81.12 101 PHE A C 1
ATOM 789 O O . PHE A 1 101 ? 22.244 4.579 5.960 1.00 81.12 101 PHE A O 1
ATOM 796 N N . LEU A 1 102 ? 20.267 4.581 4.901 1.00 84.25 102 LEU A N 1
ATOM 797 C CA . LEU A 1 102 ? 19.999 3.154 5.008 1.00 84.25 102 LEU A CA 1
ATOM 798 C C . LEU A 1 102 ? 20.151 2.517 3.631 1.00 84.25 102 LEU A C 1
ATOM 800 O O . LEU A 1 102 ? 19.620 3.013 2.638 1.00 84.25 102 LEU A O 1
ATOM 804 N N . ASN A 1 103 ? 20.873 1.402 3.570 1.00 84.62 103 ASN A N 1
ATOM 805 C CA . ASN A 1 103 ? 21.044 0.654 2.334 1.00 84.62 103 ASN A CA 1
ATOM 806 C C . ASN A 1 103 ? 19.890 -0.350 2.170 1.00 84.62 103 ASN A C 1
ATOM 808 O O . ASN A 1 103 ? 19.798 -1.327 2.914 1.00 84.62 103 ASN A O 1
ATOM 812 N N . LEU A 1 104 ? 19.019 -0.110 1.187 1.00 85.19 104 LEU A N 1
ATOM 813 C CA . LEU A 1 104 ? 17.895 -0.984 0.830 1.00 85.19 104 LEU A CA 1
ATOM 814 C C . LEU A 1 104 ? 18.212 -1.934 -0.332 1.00 85.19 104 LEU A C 1
ATOM 816 O O . LEU A 1 104 ? 17.319 -2.647 -0.789 1.00 85.19 104 LEU A O 1
ATOM 820 N N . SER A 1 105 ? 19.460 -1.991 -0.801 1.00 86.38 105 SER A N 1
ATOM 821 C CA . SER A 1 105 ? 19.827 -2.771 -1.992 1.00 86.38 105 SER A CA 1
ATOM 822 C C . SER A 1 105 ? 19.493 -4.256 -1.838 1.00 86.38 105 SER A C 1
ATOM 824 O O . SER A 1 105 ? 18.911 -4.844 -2.739 1.00 86.38 105 SER A O 1
ATOM 826 N N . VAL A 1 106 ? 19.774 -4.864 -0.680 1.00 89.88 106 VAL A N 1
ATOM 827 C CA . VAL A 1 106 ? 19.472 -6.289 -0.450 1.00 89.88 106 VAL A CA 1
ATOM 828 C C . VAL A 1 106 ? 17.956 -6.561 -0.429 1.00 89.88 106 VAL A C 1
ATOM 830 O O . VAL A 1 106 ? 17.505 -7.405 -1.206 1.00 89.88 106 VAL A O 1
ATOM 833 N N . PRO A 1 107 ? 17.134 -5.852 0.375 1.00 91.25 107 PRO A N 1
ATOM 834 C CA . PRO A 1 107 ? 15.675 -5.975 0.297 1.00 91.25 107 PRO A CA 1
ATOM 835 C C . PRO A 1 107 ? 15.112 -5.760 -1.113 1.00 91.25 107 PRO A C 1
ATOM 837 O O . PRO A 1 107 ? 14.226 -6.496 -1.546 1.00 91.25 107 PRO A O 1
ATOM 840 N N . ALA A 1 108 ? 15.646 -4.783 -1.845 1.00 90.50 108 ALA A N 1
ATOM 841 C CA . ALA A 1 108 ? 15.233 -4.479 -3.206 1.00 90.50 108 ALA A CA 1
ATOM 842 C C . ALA A 1 108 ? 15.571 -5.593 -4.202 1.00 90.50 108 ALA A C 1
ATOM 844 O O . ALA A 1 108 ? 14.730 -5.931 -5.032 1.00 90.50 108 ALA A O 1
ATOM 845 N N . GLN A 1 109 ? 16.755 -6.200 -4.097 1.00 92.75 109 GLN A N 1
ATOM 846 C CA . GLN A 1 109 ? 17.155 -7.340 -4.925 1.00 92.75 109 GLN A CA 1
ATOM 847 C C . GLN A 1 109 ? 16.266 -8.559 -4.667 1.00 92.75 109 GLN A C 1
ATOM 849 O O . GLN A 1 109 ? 15.836 -9.214 -5.616 1.00 92.75 109 GLN A O 1
ATOM 854 N N . ILE A 1 110 ? 15.937 -8.836 -3.400 1.00 93.69 110 ILE A N 1
ATOM 855 C CA . ILE A 1 110 ? 15.016 -9.922 -3.028 1.00 93.69 110 ILE A CA 1
ATOM 856 C C . ILE A 1 110 ? 13.622 -9.659 -3.609 1.00 93.69 110 ILE A C 1
ATOM 858 O O . ILE A 1 110 ? 13.024 -10.553 -4.210 1.00 93.69 110 ILE A O 1
ATOM 862 N N . ASN A 1 111 ? 13.121 -8.427 -3.476 1.00 93.62 111 ASN A N 1
ATOM 863 C CA . ASN A 1 111 ? 11.852 -8.022 -4.075 1.00 93.62 111 ASN A CA 1
ATOM 864 C C . ASN A 1 111 ? 11.880 -8.169 -5.607 1.00 93.62 111 ASN A C 1
ATOM 866 O O . ASN A 1 111 ? 10.951 -8.728 -6.182 1.00 93.62 111 ASN A O 1
ATOM 870 N N . GLY A 1 112 ? 12.966 -7.753 -6.263 1.00 93.19 112 GLY A N 1
ATOM 871 C CA . GLY A 1 112 ? 13.160 -7.922 -7.704 1.00 93.19 112 GLY A CA 1
ATOM 872 C C . GLY A 1 112 ? 13.146 -9.385 -8.139 1.00 93.19 112 GLY A C 1
ATOM 873 O O . GLY A 1 112 ? 12.445 -9.731 -9.084 1.00 93.19 112 GLY A O 1
ATOM 874 N N . ALA A 1 113 ? 13.833 -10.264 -7.407 1.00 94.81 113 ALA A N 1
ATOM 875 C CA . ALA A 1 113 ? 13.829 -11.700 -7.681 1.00 94.81 113 ALA A CA 1
ATOM 876 C C . ALA A 1 113 ? 12.421 -12.312 -7.555 1.00 94.81 113 ALA A C 1
ATOM 878 O O . ALA A 1 113 ? 12.027 -13.134 -8.383 1.00 94.81 113 ALA A O 1
ATOM 879 N N . PHE A 1 114 ? 11.637 -11.886 -6.560 1.00 95.19 114 PHE A N 1
ATOM 880 C CA . PHE A 1 114 ? 10.233 -12.285 -6.431 1.00 95.19 114 PHE A CA 1
ATOM 881 C C . PHE A 1 114 ? 9.374 -11.746 -7.582 1.00 95.19 114 PHE A C 1
ATOM 883 O O . PHE A 1 114 ? 8.552 -12.475 -8.141 1.00 95.19 114 PHE A O 1
ATOM 890 N N . ILE A 1 115 ? 9.582 -10.490 -7.977 1.00 95.38 115 ILE A N 1
ATOM 891 C CA . ILE A 1 115 ? 8.863 -9.883 -9.096 1.00 95.38 115 ILE A CA 1
ATOM 892 C C . ILE A 1 115 ? 9.146 -10.637 -10.397 1.00 95.38 115 ILE A C 1
ATOM 894 O O . ILE A 1 115 ? 8.211 -11.016 -11.101 1.00 95.38 115 ILE A O 1
ATOM 898 N N . ASP A 1 116 ? 10.415 -10.890 -10.699 1.00 95.38 116 ASP A N 1
ATOM 899 C CA . ASP A 1 116 ? 10.836 -11.518 -11.950 1.00 95.38 116 ASP A CA 1
ATOM 900 C C . ASP A 1 116 ? 10.503 -13.010 -12.000 1.00 95.38 116 ASP A C 1
ATOM 902 O O . ASP A 1 116 ? 10.067 -13.508 -13.038 1.00 95.38 116 ASP A O 1
ATOM 906 N N . GLY A 1 117 ? 10.656 -13.718 -10.879 1.00 95.94 117 GLY A N 1
ATOM 907 C CA . GLY A 1 117 ? 10.397 -15.155 -10.799 1.00 95.94 117 GLY A CA 1
ATOM 908 C C . GLY A 1 117 ? 8.923 -15.517 -10.616 1.00 95.94 117 GLY A C 1
ATOM 909 O O . GLY A 1 117 ? 8.495 -16.571 -11.084 1.00 95.94 117 GLY A O 1
ATOM 910 N N . PHE A 1 118 ? 8.140 -14.669 -9.942 1.00 95.75 118 PHE A N 1
ATOM 911 C CA . PHE A 1 118 ? 6.760 -14.988 -9.578 1.00 95.75 118 PHE A CA 1
ATOM 912 C C . PHE A 1 118 ? 5.746 -13.997 -10.131 1.00 95.75 118 PHE A C 1
ATOM 914 O O . PHE A 1 118 ? 4.812 -14.442 -10.783 1.00 95.75 118 PHE A O 1
ATOM 921 N N . VAL A 1 119 ? 5.898 -12.688 -9.920 1.00 95.31 119 VAL A N 1
ATOM 922 C CA . VAL A 1 119 ? 4.846 -11.709 -10.264 1.00 95.31 119 VAL A CA 1
ATOM 923 C C . VAL A 1 119 ? 4.686 -11.529 -11.774 1.00 95.31 119 VAL A C 1
ATOM 925 O O . VAL A 1 119 ? 3.577 -11.673 -12.288 1.00 95.31 119 VAL A O 1
ATOM 928 N N . LYS A 1 120 ? 5.773 -11.246 -12.504 1.00 94.56 120 LYS A N 1
ATOM 929 C CA . LYS A 1 120 ? 5.729 -10.962 -13.948 1.00 94.56 120 LYS A CA 1
ATOM 930 C C . LYS A 1 120 ? 5.156 -12.118 -14.776 1.00 94.56 120 LYS A C 1
ATOM 932 O O . LYS A 1 120 ? 4.243 -11.855 -15.560 1.00 94.56 120 LYS A O 1
ATOM 937 N N . PRO A 1 121 ? 5.581 -13.387 -14.587 1.00 95.81 121 PRO A N 1
ATOM 938 C CA . PRO A 1 121 ? 5.012 -14.513 -15.338 1.00 95.81 121 PRO A CA 1
ATOM 939 C C . PRO A 1 121 ? 3.511 -14.721 -15.083 1.00 95.81 121 PRO A C 1
ATOM 941 O O . PRO A 1 121 ? 2.805 -15.314 -15.894 1.00 95.81 121 PRO A O 1
ATOM 944 N N . ASN A 1 122 ? 3.019 -14.224 -13.949 1.00 95.50 122 ASN A N 1
ATOM 945 C CA . ASN A 1 122 ? 1.693 -14.483 -13.403 1.00 95.50 122 ASN A CA 1
ATOM 946 C C . ASN A 1 122 ? 0.797 -13.236 -13.352 1.00 95.50 122 ASN A C 1
ATOM 948 O O . ASN A 1 122 ? -0.262 -13.253 -12.720 1.00 95.50 122 ASN A O 1
ATOM 952 N N . ILE A 1 123 ? 1.190 -12.150 -14.022 1.00 94.00 123 ILE A N 1
ATOM 953 C CA . ILE A 1 123 ? 0.583 -10.824 -13.841 1.00 94.00 123 ILE A CA 1
ATOM 954 C C . ILE A 1 123 ? -0.927 -10.790 -14.086 1.00 94.00 123 ILE A C 1
ATOM 956 O O . ILE A 1 123 ? -1.641 -10.033 -13.438 1.00 94.00 123 ILE A O 1
ATOM 960 N N . ARG A 1 124 ? -1.444 -11.655 -14.965 1.00 91.69 124 ARG A N 1
ATOM 961 C CA . ARG A 1 124 ? -2.877 -11.716 -15.288 1.00 91.69 124 ARG A CA 1
ATOM 962 C C . ARG A 1 124 ? -3.754 -12.056 -14.084 1.00 91.69 124 ARG A C 1
ATOM 964 O O . ARG A 1 124 ? -4.828 -11.480 -13.948 1.00 91.69 124 ARG A O 1
ATOM 971 N N . TRP A 1 125 ? -3.320 -12.975 -13.220 1.00 93.31 125 TRP A N 1
ATOM 972 C CA . TRP A 1 125 ? -4.053 -13.302 -11.991 1.00 93.31 125 TRP A CA 1
ATOM 973 C C . TRP A 1 125 ? -3.519 -12.522 -10.794 1.00 93.31 125 TRP A C 1
ATOM 975 O O . TRP A 1 125 ? -4.295 -12.112 -9.934 1.00 93.31 125 TRP A O 1
ATOM 985 N N . PHE A 1 126 ? -2.214 -12.247 -10.757 1.00 94.75 126 PHE A N 1
ATOM 986 C CA . PHE A 1 126 ? -1.616 -11.478 -9.672 1.00 94.75 126 PHE A CA 1
ATOM 987 C C . PHE A 1 126 ? -2.126 -10.026 -9.652 1.00 94.75 126 PHE A C 1
ATOM 989 O O . PHE A 1 126 ? -2.327 -9.457 -8.582 1.00 94.75 126 PHE A O 1
ATOM 996 N N . GLY A 1 127 ? -2.450 -9.450 -10.815 1.00 93.75 127 GLY A N 1
ATOM 997 C CA . GLY A 1 127 ? -3.110 -8.148 -10.926 1.00 93.75 127 GLY A CA 1
ATOM 998 C C . GLY A 1 127 ? -4.460 -8.099 -10.205 1.00 93.75 127 GLY A C 1
ATOM 999 O O . GLY A 1 127 ? -4.757 -7.109 -9.540 1.00 93.75 127 GLY A O 1
ATOM 1000 N N . TRP A 1 128 ? -5.240 -9.189 -10.228 1.00 95.44 128 TRP A N 1
ATOM 1001 C CA . TRP A 1 128 ? -6.482 -9.290 -9.450 1.00 95.44 128 TRP A CA 1
ATOM 1002 C C . TRP A 1 128 ? -6.226 -9.300 -7.947 1.00 95.44 128 TRP A C 1
ATOM 1004 O O . TRP A 1 128 ? -7.026 -8.752 -7.194 1.00 95.44 128 TRP A O 1
ATOM 1014 N N . ILE A 1 129 ? -5.114 -9.889 -7.501 1.00 95.56 129 ILE A N 1
ATOM 1015 C CA . ILE A 1 129 ? -4.724 -9.860 -6.089 1.00 95.56 129 ILE A CA 1
ATOM 1016 C C . ILE A 1 129 ? -4.311 -8.458 -5.673 1.00 95.56 129 ILE A C 1
ATOM 1018 O O . ILE A 1 129 ? -4.754 -8.004 -4.619 1.00 95.56 129 ILE A O 1
ATOM 1022 N N . ILE A 1 130 ? -3.509 -7.766 -6.486 1.00 95.19 130 ILE A N 1
ATOM 1023 C CA . ILE A 1 130 ? -3.100 -6.385 -6.204 1.00 95.19 130 ILE A CA 1
ATOM 1024 C C . ILE A 1 130 ? -4.340 -5.491 -6.134 1.00 95.19 130 ILE A C 1
ATOM 1026 O O . ILE A 1 130 ? -4.616 -4.905 -5.089 1.00 95.19 130 ILE A O 1
ATOM 1030 N N . TRP A 1 131 ? -5.138 -5.460 -7.204 1.00 95.88 131 TRP A N 1
ATOM 1031 C CA . TRP A 1 131 ? -6.342 -4.634 -7.273 1.00 95.88 131 TRP A CA 1
ATOM 1032 C C . TRP A 1 131 ? -7.358 -5.005 -6.185 1.00 95.88 131 TRP A C 1
ATOM 1034 O O . TRP A 1 131 ? -7.902 -4.135 -5.511 1.00 95.88 131 TRP A O 1
ATOM 1044 N N . GLY A 1 132 ? -7.588 -6.302 -5.962 1.00 96.50 132 GLY A N 1
ATOM 1045 C CA . GLY A 1 132 ? -8.517 -6.792 -4.946 1.00 96.50 132 GLY A CA 1
ATOM 1046 C C . GLY A 1 132 ? -8.076 -6.447 -3.525 1.00 96.50 132 GLY A C 1
ATOM 1047 O O . GLY A 1 132 ? -8.912 -6.102 -2.693 1.00 96.50 132 GLY A O 1
ATOM 1048 N N . SER A 1 133 ? -6.771 -6.472 -3.254 1.00 96.50 133 SER A N 1
ATOM 1049 C CA . SER A 1 133 ? -6.213 -6.046 -1.968 1.00 96.50 133 SER A CA 1
ATOM 1050 C C . SER A 1 133 ? -6.352 -4.537 -1.767 1.00 96.50 133 SER A C 1
ATOM 1052 O O . SER A 1 133 ? -6.775 -4.110 -0.696 1.00 96.50 133 SER A O 1
ATOM 1054 N N . GLU A 1 134 ? -6.077 -3.724 -2.792 1.00 96.56 134 GLU A N 1
ATOM 1055 C CA . GLU A 1 134 ? -6.306 -2.272 -2.750 1.00 96.56 134 GLU A CA 1
ATOM 1056 C C . GLU A 1 134 ? -7.792 -1.943 -2.530 1.00 96.56 134 GLU A C 1
ATOM 1058 O O . GLU A 1 134 ? -8.129 -1.083 -1.712 1.00 96.56 134 GLU A O 1
ATOM 1063 N N . ALA A 1 135 ? -8.694 -2.683 -3.183 1.00 96.62 135 ALA A N 1
ATOM 1064 C CA . ALA A 1 135 ? -10.138 -2.501 -3.058 1.00 96.62 135 ALA A CA 1
ATOM 1065 C C . ALA A 1 135 ? -10.615 -2.902 -1.660 1.00 96.62 135 ALA A C 1
ATOM 1067 O O . ALA A 1 135 ? -11.405 -2.190 -1.037 1.00 96.62 135 ALA A O 1
ATOM 1068 N N . PHE A 1 136 ? -10.088 -4.011 -1.140 1.00 96.75 136 PHE A N 1
ATOM 1069 C CA . PHE A 1 136 ? -10.336 -4.456 0.223 1.00 96.75 136 PHE A CA 1
ATOM 1070 C C . PHE A 1 136 ? -9.883 -3.412 1.247 1.00 96.75 136 PHE A C 1
ATOM 1072 O O . PHE A 1 136 ? -10.660 -3.079 2.142 1.00 96.75 136 PHE A O 1
ATOM 1079 N N . ILE A 1 137 ? -8.674 -2.856 1.103 1.00 96.75 137 ILE A N 1
ATOM 1080 C CA . ILE A 1 137 ? -8.168 -1.793 1.982 1.00 96.75 137 ILE A CA 1
ATOM 1081 C C . ILE A 1 137 ? -9.102 -0.584 1.927 1.00 96.75 137 ILE A C 1
ATOM 1083 O O . ILE A 1 137 ? -9.553 -0.116 2.972 1.00 96.75 137 ILE A O 1
ATOM 1087 N N . PHE A 1 138 ? -9.435 -0.100 0.728 1.00 96.56 138 PHE A N 1
ATOM 1088 C CA . PHE A 1 138 ? -10.321 1.049 0.558 1.00 96.56 138 PHE A CA 1
ATOM 1089 C C . PHE A 1 138 ? -11.671 0.839 1.255 1.00 96.56 138 PHE A C 1
ATOM 1091 O O . PHE A 1 138 ? -12.060 1.653 2.093 1.00 96.56 138 PHE A O 1
ATOM 1098 N N . VAL A 1 139 ? -12.362 -0.268 0.970 1.00 95.75 139 VAL A N 1
ATOM 1099 C CA . VAL A 1 139 ? -13.680 -0.573 1.552 1.00 95.75 139 VAL A CA 1
ATOM 1100 C C . VAL A 1 139 ? -13.575 -0.756 3.069 1.00 95.75 139 VAL A C 1
ATOM 1102 O O . VAL A 1 139 ? -14.358 -0.171 3.820 1.00 95.75 139 VAL A O 1
ATOM 1105 N N . SER A 1 140 ? -12.581 -1.513 3.540 1.00 94.81 140 SER A N 1
ATOM 1106 C CA . SER A 1 140 ? -12.340 -1.752 4.967 1.00 94.81 140 SER A CA 1
ATOM 1107 C C . SER A 1 140 ? -12.133 -0.444 5.733 1.00 94.81 140 SER A C 1
ATOM 1109 O O . SER A 1 140 ? -12.772 -0.210 6.763 1.00 94.81 140 SER A O 1
ATOM 1111 N N . LEU A 1 141 ? -11.277 0.443 5.223 1.00 94.81 141 LEU A N 1
ATOM 1112 C CA . L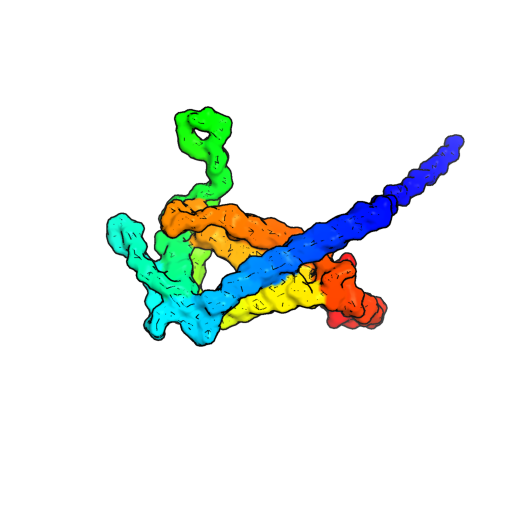EU A 1 141 ? -10.915 1.681 5.907 1.00 94.81 141 LEU A CA 1
ATOM 1113 C C . LEU A 1 141 ? -11.967 2.781 5.746 1.00 94.81 141 LEU A C 1
ATOM 1115 O O . LEU A 1 141 ? -12.197 3.529 6.698 1.00 94.81 141 LEU A O 1
ATOM 1119 N N . LEU A 1 142 ? -12.652 2.865 4.604 1.00 95.38 142 LEU A N 1
ATOM 1120 C CA . LEU A 1 142 ? -13.711 3.851 4.391 1.00 95.38 142 LEU A CA 1
ATOM 1121 C C . LEU A 1 142 ? -14.879 3.616 5.358 1.00 95.38 142 LEU A C 1
ATOM 1123 O O . LEU A 1 142 ? -15.260 4.517 6.108 1.00 95.38 142 LEU A O 1
ATOM 1127 N N . PHE A 1 143 ? -15.402 2.388 5.389 1.00 92.94 143 PHE A N 1
ATOM 1128 C CA . PHE A 1 143 ? -16.547 2.033 6.233 1.00 92.94 143 PHE A CA 1
ATOM 1129 C C . PHE A 1 143 ? -16.158 1.711 7.682 1.00 92.94 143 PHE A C 1
ATOM 1131 O O . PHE A 1 143 ? -17.011 1.646 8.571 1.00 92.94 143 PHE A O 1
ATOM 1138 N N . GLY A 1 144 ? -14.867 1.527 7.949 1.00 90.06 144 GLY A N 1
ATOM 1139 C CA . GLY A 1 144 ? -14.384 1.138 9.264 1.00 90.06 144 GLY A CA 1
ATOM 1140 C C . GLY A 1 144 ? -14.781 -0.297 9.627 1.00 90.06 144 GLY A C 1
ATOM 1141 O O . GLY A 1 144 ? -15.251 -0.521 10.740 1.00 90.06 144 GLY A O 1
ATOM 1142 N N . PHE A 1 145 ? -14.638 -1.228 8.681 1.00 91.38 145 PHE A N 1
ATOM 1143 C CA . PHE A 1 145 ? -14.940 -2.656 8.819 1.00 91.38 145 PHE A CA 1
ATOM 1144 C C . PHE A 1 145 ? -13.652 -3.487 8.760 1.00 91.38 145 PHE A C 1
ATOM 1146 O O . PHE A 1 145 ? -12.934 -3.440 7.765 1.00 91.38 145 PHE A O 1
ATOM 1153 N N . PHE A 1 146 ? -13.355 -4.242 9.817 1.00 90.25 146 PHE A N 1
ATOM 1154 C CA . PHE A 1 146 ? -12.096 -4.960 10.036 1.00 90.25 146 PHE A CA 1
ATOM 1155 C C . PHE A 1 146 ? -10.860 -4.084 9.815 1.00 90.25 146 PHE A C 1
ATOM 1157 O O . PHE A 1 146 ? -9.910 -4.467 9.131 1.00 90.25 146 PHE A O 1
ATOM 1164 N N . THR A 1 147 ? -10.857 -2.897 10.422 1.00 90.88 147 THR A N 1
ATOM 1165 C CA . THR A 1 147 ? -9.834 -1.869 10.181 1.00 90.88 147 THR A CA 1
ATOM 1166 C C . THR A 1 147 ? -8.409 -2.310 10.494 1.00 90.88 147 THR A C 1
ATOM 1168 O O . THR A 1 147 ? -7.485 -1.841 9.833 1.00 90.88 147 THR A O 1
ATOM 1171 N N . ARG A 1 148 ? -8.194 -3.243 11.435 1.00 92.00 148 ARG A N 1
ATOM 1172 C CA . ARG A 1 148 ? -6.848 -3.804 11.660 1.00 92.00 148 ARG A CA 1
ATOM 1173 C C . ARG A 1 148 ? -6.409 -4.714 10.527 1.00 92.00 148 ARG A C 1
ATOM 1175 O O . ARG A 1 148 ? -5.241 -4.684 10.166 1.00 92.00 148 ARG A O 1
ATOM 1182 N N . LEU A 1 149 ? -7.323 -5.495 9.955 1.00 93.75 149 LEU A N 1
ATOM 1183 C CA . LEU A 1 149 ? -7.003 -6.321 8.795 1.00 93.75 149 LEU A CA 1
ATOM 1184 C C . LEU A 1 149 ? -6.712 -5.439 7.580 1.00 93.75 149 LEU A C 1
ATOM 1186 O O . LEU A 1 149 ? -5.687 -5.631 6.936 1.00 93.75 149 LEU A O 1
ATOM 1190 N N . GLY A 1 150 ? -7.546 -4.424 7.328 1.00 94.25 150 GLY A N 1
ATOM 1191 C CA . GLY A 1 150 ? -7.290 -3.419 6.293 1.00 94.25 150 GLY A CA 1
ATOM 1192 C C . GLY A 1 150 ? -5.939 -2.724 6.479 1.00 94.25 150 GLY A C 1
ATOM 1193 O O . GLY A 1 150 ? -5.158 -2.643 5.538 1.00 94.25 150 GLY A O 1
ATOM 1194 N N . GLY A 1 151 ? -5.611 -2.308 7.708 1.00 95.44 151 GLY A N 1
ATOM 1195 C CA . GLY A 1 151 ? -4.305 -1.736 8.047 1.00 95.44 151 GLY A CA 1
ATOM 1196 C C . GLY A 1 151 ? -3.140 -2.705 7.820 1.00 95.44 151 GLY A C 1
ATOM 1197 O O . GLY A 1 151 ? -2.115 -2.303 7.284 1.00 95.44 151 GLY A O 1
ATOM 1198 N N . LEU A 1 152 ? -3.297 -3.989 8.155 1.00 96.19 152 LEU A N 1
ATOM 1199 C CA . LEU A 1 152 ? -2.263 -5.008 7.943 1.00 96.19 152 LEU A CA 1
ATOM 1200 C C . LEU A 1 152 ? -1.983 -5.248 6.454 1.00 96.19 152 LEU A C 1
ATOM 1202 O O . LEU A 1 152 ? -0.823 -5.285 6.045 1.00 96.19 152 LEU A O 1
ATOM 1206 N N . VAL A 1 153 ? -3.033 -5.377 5.638 1.00 96.94 153 VAL A N 1
ATOM 1207 C CA . VAL A 1 153 ? -2.890 -5.528 4.180 1.00 96.94 153 VAL A CA 1
ATOM 1208 C C . VAL A 1 153 ? -2.287 -4.254 3.575 1.00 96.94 153 VAL A C 1
ATOM 1210 O O . VAL A 1 153 ? -1.402 -4.340 2.725 1.00 96.94 153 VAL A O 1
ATOM 1213 N N . ALA A 1 154 ? -2.681 -3.075 4.070 1.00 97.06 154 ALA A N 1
ATOM 1214 C CA . ALA A 1 154 ? -2.098 -1.800 3.661 1.00 97.06 154 ALA A CA 1
ATOM 1215 C C . ALA A 1 154 ? -0.605 -1.697 4.003 1.00 97.06 154 ALA A C 1
ATOM 1217 O O . ALA A 1 154 ? 0.156 -1.211 3.169 1.00 97.06 154 ALA A O 1
ATOM 1218 N N . ILE A 1 155 ? -0.167 -2.185 5.172 1.00 97.56 155 ILE A N 1
ATOM 1219 C CA . ILE A 1 155 ? 1.261 -2.274 5.520 1.00 97.56 155 ILE A CA 1
ATOM 1220 C C . ILE A 1 155 ? 1.982 -3.169 4.515 1.00 97.56 155 ILE A C 1
ATOM 1222 O O . ILE A 1 155 ? 3.003 -2.756 3.982 1.00 97.56 155 ILE A O 1
ATOM 1226 N N . ALA A 1 156 ? 1.453 -4.364 4.234 1.00 96.50 156 ALA A N 1
ATOM 1227 C CA . ALA A 1 156 ? 2.101 -5.315 3.334 1.00 96.50 156 ALA A CA 1
ATOM 1228 C C . ALA A 1 156 ? 2.312 -4.731 1.926 1.00 96.50 156 ALA A C 1
ATOM 1230 O O . ALA A 1 156 ? 3.430 -4.766 1.415 1.00 96.50 156 ALA A O 1
ATOM 1231 N N . ILE A 1 157 ? 1.272 -4.133 1.331 1.00 94.88 157 ILE A N 1
ATOM 1232 C CA . ILE A 1 157 ? 1.373 -3.518 -0.002 1.00 94.88 157 ILE A CA 1
ATOM 1233 C C . ILE A 1 157 ? 2.255 -2.271 0.021 1.00 94.88 157 ILE A C 1
ATOM 1235 O O . ILE A 1 157 ? 3.147 -2.139 -0.812 1.00 94.88 157 ILE A O 1
ATOM 1239 N N . SER A 1 158 ? 2.056 -1.369 0.984 1.00 95.31 158 SER A N 1
ATOM 1240 C CA . SER A 1 158 ? 2.819 -0.114 1.028 1.00 95.31 158 SER A CA 1
ATOM 1241 C C . SER A 1 158 ? 4.299 -0.356 1.319 1.00 95.31 158 SER A C 1
ATOM 1243 O O . SER A 1 158 ? 5.144 0.350 0.782 1.00 95.31 158 SER A O 1
ATOM 1245 N N . ALA A 1 159 ? 4.630 -1.357 2.143 1.00 94.38 159 ALA A N 1
ATOM 1246 C CA . ALA A 1 159 ? 6.012 -1.730 2.426 1.00 94.38 159 ALA A CA 1
ATOM 1247 C C . ALA A 1 159 ? 6.680 -2.377 1.210 1.00 94.38 159 ALA A C 1
ATOM 1249 O O . ALA A 1 159 ? 7.850 -2.097 0.955 1.00 94.38 159 ALA A O 1
ATOM 1250 N N . GLN A 1 160 ? 5.950 -3.194 0.442 1.00 94.44 160 GLN A N 1
ATOM 1251 C CA . GLN A 1 160 ? 6.465 -3.713 -0.823 1.00 94.44 160 GLN A CA 1
ATOM 1252 C C . GLN A 1 160 ? 6.768 -2.556 -1.785 1.00 94.44 160 GLN A C 1
ATOM 1254 O O . GLN A 1 160 ? 7.886 -2.495 -2.289 1.00 94.44 160 GLN A O 1
ATOM 1259 N N . LEU A 1 161 ? 5.842 -1.604 -1.959 1.00 91.19 161 LEU A N 1
ATOM 1260 C CA . LEU A 1 161 ? 6.046 -0.447 -2.840 1.00 91.19 161 LEU A CA 1
ATOM 1261 C C . LEU A 1 161 ? 7.199 0.438 -2.357 1.00 91.19 161 LEU A C 1
ATOM 1263 O O . LEU A 1 161 ? 8.020 0.880 -3.153 1.00 91.19 161 LEU A O 1
ATOM 1267 N N . MET A 1 162 ? 7.309 0.647 -1.043 1.00 91.19 162 MET A N 1
ATOM 1268 C CA . MET A 1 162 ? 8.435 1.351 -0.431 1.00 91.19 162 MET A CA 1
ATOM 1269 C C . MET A 1 162 ? 9.760 0.667 -0.781 1.00 91.19 162 MET A C 1
ATOM 1271 O O . MET A 1 162 ? 10.679 1.326 -1.250 1.00 91.19 162 MET A O 1
ATOM 1275 N N . ILE A 1 163 ? 9.864 -0.653 -0.610 1.00 91.19 163 ILE A N 1
ATOM 1276 C CA . ILE A 1 163 ? 11.082 -1.393 -0.964 1.00 91.19 163 ILE A CA 1
ATOM 1277 C C . ILE A 1 163 ? 11.337 -1.326 -2.472 1.00 91.19 163 ILE A C 1
ATOM 1279 O O . ILE A 1 163 ? 12.489 -1.187 -2.872 1.00 91.19 163 ILE A O 1
ATOM 1283 N N . GLY A 1 164 ? 10.286 -1.428 -3.290 1.00 88.12 164 GLY A N 1
ATOM 1284 C CA . GLY A 1 164 ? 10.324 -1.502 -4.748 1.00 88.12 164 GLY A CA 1
ATOM 1285 C C . GLY A 1 164 ? 10.676 -0.191 -5.448 1.00 88.12 164 GLY A C 1
ATOM 1286 O O . GLY A 1 164 ? 11.420 -0.237 -6.430 1.00 88.12 164 GLY A O 1
ATOM 1287 N N . LEU A 1 165 ? 10.217 0.948 -4.927 1.00 88.00 165 LEU A N 1
ATOM 1288 C CA . LEU A 1 165 ? 10.257 2.241 -5.618 1.00 88.00 165 LEU A CA 1
ATOM 1289 C C . LEU A 1 165 ? 10.995 3.352 -4.857 1.00 88.00 165 LEU A C 1
ATOM 1291 O O . LEU A 1 165 ? 11.359 4.358 -5.468 1.00 88.00 165 LEU A O 1
ATOM 1295 N N . ALA A 1 166 ? 11.262 3.205 -3.555 1.00 83.81 166 ALA A N 1
ATOM 1296 C CA . ALA A 1 166 ? 11.989 4.240 -2.826 1.00 83.81 166 ALA A CA 1
ATOM 1297 C C . ALA A 1 166 ? 13.447 4.380 -3.296 1.00 83.81 166 ALA A C 1
ATOM 1299 O O . ALA A 1 166 ? 14.116 3.397 -3.625 1.00 83.81 166 ALA A O 1
ATOM 1300 N N . GLY A 1 167 ? 13.944 5.621 -3.303 1.00 76.62 167 GLY A N 1
ATOM 1301 C CA . GLY A 1 167 ? 15.314 5.947 -3.708 1.00 76.62 167 GLY A CA 1
ATOM 1302 C C . GLY A 1 167 ? 15.571 5.888 -5.221 1.00 76.62 167 GLY A C 1
ATOM 1303 O O . GLY A 1 167 ? 16.716 6.034 -5.648 1.00 76.62 167 GLY A O 1
ATOM 1304 N N . ILE A 1 168 ? 14.539 5.686 -6.052 1.00 79.62 168 ILE A N 1
ATOM 1305 C CA . ILE A 1 168 ? 14.674 5.726 -7.512 1.00 79.62 168 ILE A CA 1
ATOM 1306 C C . ILE A 1 168 ? 14.676 7.186 -7.986 1.00 79.62 168 ILE A C 1
ATOM 1308 O O . ILE A 1 168 ? 13.702 7.913 -7.831 1.00 79.62 168 ILE A O 1
ATOM 1312 N N . SER A 1 169 ? 15.774 7.616 -8.611 1.00 65.44 169 SER A N 1
ATOM 1313 C CA . SER A 1 169 ? 15.934 8.984 -9.128 1.00 65.44 169 SER A CA 1
ATOM 1314 C C . SER A 1 169 ? 15.185 9.250 -10.443 1.00 65.44 169 SER A C 1
ATOM 1316 O O . SER A 1 169 ? 14.971 10.405 -10.809 1.00 65.44 169 SER A O 1
ATOM 1318 N N . SER A 1 170 ? 14.790 8.197 -11.170 1.00 57.50 170 SER A N 1
ATOM 1319 C CA . SER A 1 170 ? 14.038 8.264 -12.430 1.00 57.50 170 SER A CA 1
ATOM 1320 C C . SER A 1 170 ? 13.205 6.986 -12.632 1.00 57.50 170 SER A C 1
ATOM 1322 O O . SER A 1 170 ? 13.788 5.899 -12.708 1.00 57.50 170 SER A O 1
ATOM 1324 N N . PRO A 1 171 ? 11.865 7.049 -12.747 1.00 57.22 171 PRO A N 1
ATOM 1325 C CA . PRO A 1 171 ? 11.001 8.232 -12.826 1.00 57.22 171 PRO A CA 1
ATOM 1326 C C . PRO A 1 171 ? 10.937 8.933 -11.462 1.00 57.22 171 PRO A C 1
ATOM 1328 O O . PRO A 1 171 ? 11.042 8.257 -10.453 1.00 57.22 171 PRO A O 1
ATOM 1331 N N . TYR A 1 172 ? 10.814 10.262 -11.435 1.00 63.28 172 TYR A N 1
ATOM 1332 C CA . TYR A 1 172 ? 10.887 11.127 -10.244 1.00 63.28 172 TYR A CA 1
ATOM 1333 C C . TYR A 1 172 ? 9.800 10.859 -9.181 1.00 63.28 172 TYR A C 1
ATOM 1335 O O . TYR A 1 172 ? 8.972 11.723 -8.895 1.00 63.28 172 TYR A O 1
ATOM 1343 N N . GLU A 1 173 ? 9.767 9.670 -8.596 1.00 69.12 173 GLU A N 1
ATOM 1344 C CA . GLU A 1 173 ? 8.860 9.358 -7.508 1.00 69.12 173 GLU A CA 1
ATOM 1345 C C . GLU A 1 173 ? 9.484 9.756 -6.184 1.00 69.12 173 GLU A C 1
ATOM 1347 O O . GLU A 1 173 ? 10.575 9.331 -5.804 1.00 69.12 173 GLU A O 1
ATOM 1352 N N . TRP A 1 174 ? 8.765 10.613 -5.469 1.00 76.56 174 TRP A N 1
ATOM 1353 C CA . TRP A 1 174 ? 9.190 11.024 -4.151 1.00 76.56 174 TRP A CA 1
ATOM 1354 C C . TRP A 1 174 ? 9.013 9.851 -3.183 1.00 76.56 174 TRP A C 1
ATOM 1356 O O . TRP A 1 174 ? 7.891 9.462 -2.864 1.00 76.56 174 TRP A O 1
ATOM 1366 N N . GLU A 1 175 ? 10.130 9.332 -2.666 1.00 79.12 175 GLU A N 1
ATOM 1367 C CA . GLU A 1 175 ? 10.196 8.242 -1.678 1.00 79.12 175 GLU A CA 1
ATOM 1368 C C . GLU A 1 175 ? 9.211 8.398 -0.503 1.00 79.12 175 GLU A C 1
ATOM 1370 O O . GLU A 1 175 ? 8.668 7.420 0.013 1.00 79.12 175 GLU A O 1
ATOM 1375 N N . TRP A 1 176 ? 8.909 9.638 -0.110 1.00 84.62 176 TRP A N 1
ATOM 1376 C CA . TRP A 1 176 ? 8.016 9.916 1.003 1.00 84.62 176 TRP A CA 1
ATOM 1377 C C . TRP A 1 176 ? 6.554 9.564 0.721 1.00 84.62 176 TRP A C 1
ATOM 1379 O O . TRP A 1 176 ? 5.805 9.391 1.680 1.00 84.62 176 TRP A O 1
ATOM 1389 N N . GLY A 1 177 ? 6.134 9.400 -0.537 1.00 87.31 177 GLY A N 1
ATOM 1390 C CA . GLY A 1 177 ? 4.787 8.921 -0.860 1.00 87.31 177 GLY A CA 1
ATOM 1391 C C . GLY A 1 177 ? 4.511 7.558 -0.219 1.00 87.31 177 GLY A C 1
ATOM 1392 O O . GLY A 1 177 ? 3.581 7.410 0.576 1.00 87.31 177 GLY A O 1
ATOM 1393 N N . TYR A 1 178 ? 5.391 6.590 -0.474 1.00 88.75 178 TYR A N 1
ATOM 1394 C CA . TYR A 1 178 ? 5.277 5.228 0.054 1.00 88.75 178 TYR A CA 1
ATOM 1395 C C . TYR A 1 178 ? 5.554 5.157 1.556 1.00 88.75 178 TYR A C 1
ATOM 1397 O O . TYR A 1 178 ? 4.836 4.470 2.286 1.00 88.75 178 TYR A O 1
ATOM 1405 N N . ASN A 1 179 ? 6.522 5.937 2.046 1.00 90.06 179 ASN A N 1
ATOM 1406 C CA . ASN A 1 179 ? 6.843 5.991 3.475 1.00 90.06 179 ASN A CA 1
ATOM 1407 C C . ASN A 1 179 ? 5.643 6.469 4.294 1.00 90.06 179 ASN A C 1
ATOM 1409 O O . ASN A 1 179 ? 5.308 5.873 5.317 1.00 90.06 179 ASN A O 1
ATOM 1413 N N . ASN A 1 180 ? 4.955 7.515 3.827 1.00 92.75 180 ASN A N 1
ATOM 1414 C CA . ASN A 1 180 ? 3.760 8.013 4.499 1.00 92.75 180 ASN A CA 1
ATOM 1415 C C . ASN A 1 180 ? 2.628 6.982 4.472 1.00 92.75 180 ASN A C 1
ATOM 1417 O O . ASN A 1 180 ? 1.953 6.813 5.485 1.00 92.75 180 ASN A O 1
ATOM 1421 N N . MET A 1 181 ? 2.444 6.245 3.372 1.00 94.38 181 MET A N 1
ATOM 1422 C CA . MET A 1 181 ? 1.453 5.164 3.330 1.00 94.38 181 MET A CA 1
ATOM 1423 C C . MET A 1 181 ? 1.749 4.076 4.372 1.00 94.38 181 MET A C 1
ATOM 1425 O O . MET A 1 181 ? 0.836 3.676 5.096 1.00 94.38 181 MET A O 1
ATOM 1429 N N . VAL A 1 182 ? 3.013 3.660 4.524 1.00 95.38 182 VAL A N 1
ATOM 1430 C CA . VAL A 1 182 ? 3.430 2.706 5.570 1.00 95.38 182 VAL A CA 1
ATOM 1431 C C . VAL A 1 182 ? 3.155 3.263 6.970 1.00 95.38 182 VAL A C 1
ATOM 1433 O O . VAL A 1 182 ? 2.549 2.574 7.792 1.00 95.38 182 VAL A O 1
ATOM 1436 N N . LEU A 1 183 ? 3.544 4.511 7.249 1.00 95.38 183 LEU A N 1
ATOM 1437 C CA . LEU A 1 183 ? 3.340 5.141 8.560 1.00 95.38 183 LEU A CA 1
ATOM 1438 C C . LEU A 1 183 ? 1.854 5.270 8.918 1.00 95.38 183 LEU A C 1
ATOM 1440 O O . LEU A 1 183 ? 1.447 4.908 10.024 1.00 95.38 183 LEU A O 1
ATOM 1444 N N . LEU A 1 184 ? 1.024 5.731 7.981 1.00 96.00 184 LEU A N 1
ATOM 1445 C CA . LEU A 1 184 ? -0.424 5.822 8.174 1.00 96.00 184 LEU A CA 1
ATOM 1446 C C . LEU A 1 184 ? -1.036 4.432 8.394 1.00 96.00 184 LEU A C 1
ATOM 1448 O O . LEU A 1 184 ? -1.873 4.267 9.284 1.00 96.00 184 LEU A O 1
ATOM 1452 N N . ALA A 1 185 ? -0.597 3.421 7.639 1.00 96.31 185 ALA A N 1
ATOM 1453 C CA . ALA A 1 185 ? -1.076 2.051 7.790 1.00 96.31 185 ALA A CA 1
ATOM 1454 C C . ALA A 1 185 ? -0.696 1.450 9.155 1.00 96.31 185 ALA A C 1
ATOM 1456 O O . ALA A 1 185 ? -1.532 0.802 9.788 1.00 96.31 185 ALA A O 1
ATOM 1457 N N . LEU A 1 186 ? 0.510 1.738 9.662 1.00 96.56 186 LEU A N 1
ATOM 1458 C CA . LEU A 1 186 ? 0.939 1.368 11.015 1.00 96.56 186 LEU A CA 1
ATOM 1459 C C . LEU A 1 186 ? 0.056 2.009 12.091 1.00 96.56 186 LEU A C 1
ATOM 1461 O O . LEU A 1 186 ? -0.364 1.316 13.018 1.00 96.56 186 LEU A O 1
ATOM 1465 N N . ILE A 1 187 ? -0.287 3.296 11.954 1.00 95.00 187 ILE A N 1
ATOM 1466 C CA . ILE A 1 187 ? -1.204 3.983 12.880 1.00 95.00 187 ILE A CA 1
ATOM 1467 C C . ILE A 1 187 ? -2.584 3.313 12.857 1.00 95.00 187 ILE A C 1
ATOM 1469 O O . ILE A 1 187 ? -3.138 2.991 13.910 1.00 95.00 187 ILE A O 1
ATOM 1473 N N . VAL A 1 188 ? -3.138 3.049 11.671 1.00 93.69 188 VAL A N 1
ATOM 1474 C CA . VAL A 1 188 ? -4.443 2.382 11.530 1.00 93.69 188 VAL A CA 1
ATOM 1475 C C . VAL A 1 188 ? -4.424 0.980 12.149 1.00 93.69 188 VAL A C 1
ATOM 1477 O O . VAL A 1 188 ? -5.336 0.627 12.899 1.00 93.69 188 VAL A O 1
ATOM 1480 N N . PHE A 1 189 ? -3.378 0.194 11.890 1.00 94.19 189 PHE A N 1
ATOM 1481 C CA . PHE A 1 189 ? -3.213 -1.150 12.443 1.00 94.19 189 PHE A CA 1
ATOM 1482 C C . PHE A 1 189 ? -3.089 -1.151 13.976 1.00 94.19 189 PHE A C 1
ATOM 1484 O O . PHE A 1 189 ?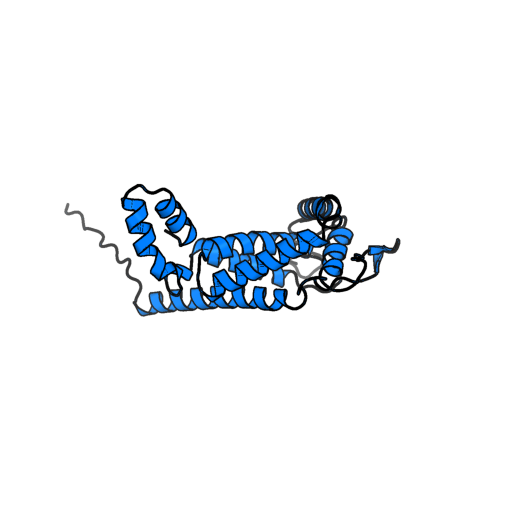 -3.712 -1.978 14.659 1.00 94.19 189 PHE A O 1
ATOM 1491 N N . ALA A 1 190 ? -2.303 -0.217 14.520 1.00 90.94 190 ALA A N 1
ATOM 1492 C CA . ALA A 1 190 ? -2.036 -0.106 15.949 1.00 90.94 190 ALA A CA 1
ATOM 1493 C C . ALA A 1 190 ? -3.268 0.358 16.738 1.00 90.94 190 ALA A C 1
ATOM 1495 O O . ALA A 1 190 ? -3.600 -0.247 17.757 1.00 90.94 190 ALA A O 1
ATOM 1496 N N . PHE A 1 191 ? -3.963 1.395 16.260 1.00 89.00 191 PHE A N 1
ATOM 1497 C CA . PHE A 1 191 ? -5.044 2.043 17.012 1.00 89.00 191 PHE A CA 1
ATOM 1498 C C . PHE A 1 191 ? -6.454 1.554 16.662 1.00 89.00 191 PHE A C 1
ATOM 1500 O O . PHE A 1 191 ? -7.394 1.906 17.375 1.00 89.00 191 PHE A O 1
ATOM 1507 N N . ALA A 1 192 ? -6.620 0.751 15.603 1.00 86.62 192 ALA A N 1
ATOM 1508 C CA . ALA A 1 192 ? -7.906 0.181 15.185 1.00 86.62 192 ALA A CA 1
ATOM 1509 C C . ALA A 1 192 ? -9.049 1.226 15.145 1.00 86.62 192 ALA A C 1
ATOM 1511 O O . ALA A 1 192 ? -10.051 1.105 15.860 1.00 86.62 192 ALA A O 1
ATOM 1512 N N . PRO A 1 193 ? -8.920 2.291 14.328 1.00 81.44 193 PRO A N 1
ATOM 1513 C CA . PRO A 1 193 ? -9.817 3.448 14.367 1.00 81.44 193 PRO A CA 1
ATOM 1514 C C . PRO A 1 193 ? -11.285 3.113 14.052 1.00 81.44 193 PRO A C 1
ATOM 1516 O O . PRO A 1 193 ? -12.181 3.892 14.387 1.00 81.44 193 PRO A O 1
ATOM 1519 N N . GLY A 1 194 ? -11.564 1.954 13.441 1.00 78.19 194 GLY A N 1
ATOM 1520 C CA . GLY A 1 194 ? -12.923 1.455 13.218 1.00 78.19 194 GLY A CA 1
ATOM 1521 C C . GLY A 1 194 ? -13.747 1.312 14.500 1.00 78.19 194 GLY A C 1
ATOM 1522 O O . GLY A 1 194 ? -14.961 1.502 14.459 1.00 78.19 194 GLY A O 1
ATOM 1523 N N . ARG A 1 195 ? -13.110 1.056 15.652 1.00 79.25 195 ARG A N 1
ATOM 1524 C CA . ARG A 1 195 ? -13.811 0.857 16.931 1.00 79.25 195 ARG A CA 1
ATOM 1525 C C . ARG A 1 195 ? -14.579 2.092 17.402 1.00 79.25 195 ARG A C 1
ATOM 1527 O O . ARG A 1 195 ? -15.608 1.964 18.057 1.00 79.25 195 ARG A O 1
ATOM 1534 N N . PHE A 1 196 ? -14.065 3.286 17.113 1.00 77.88 196 PHE A N 1
ATOM 1535 C CA . PHE A 1 196 ? -14.628 4.529 17.644 1.00 77.88 196 PHE A CA 1
ATOM 1536 C C . PHE A 1 196 ? -15.593 5.210 16.676 1.00 77.88 196 PHE A C 1
ATOM 1538 O O . PHE A 1 196 ? -16.545 5.842 17.126 1.00 77.88 196 PHE A O 1
ATOM 1545 N N . VAL A 1 197 ? -15.330 5.113 15.368 1.00 75.75 197 VAL A N 1
ATOM 1546 C CA . VAL A 1 197 ? -16.106 5.798 14.321 1.00 75.75 197 VAL A CA 1
ATOM 1547 C C . VAL A 1 197 ? -16.237 4.893 13.089 1.00 75.75 197 VAL A C 1
ATOM 1549 O O . VAL A 1 197 ? -15.729 5.209 12.018 1.00 75.75 197 VAL A O 1
ATOM 1552 N N . GLY A 1 198 ? -16.836 3.712 13.229 1.00 85.00 198 GLY A N 1
ATOM 1553 C CA . GLY A 1 198 ? -16.972 2.739 12.138 1.00 85.00 198 GLY A CA 1
ATOM 1554 C C . GLY A 1 198 ? -17.859 1.548 12.497 1.00 85.00 198 GLY A C 1
ATOM 1555 O O . GLY A 1 198 ? -18.354 1.443 13.621 1.00 85.00 198 GLY A O 1
ATOM 1556 N N . ILE A 1 199 ? -18.045 0.644 11.533 1.00 87.25 199 ILE A N 1
ATOM 1557 C CA . ILE A 1 199 ? -18.844 -0.585 11.698 1.00 87.25 199 ILE A CA 1
ATOM 1558 C C . ILE A 1 199 ? -18.246 -1.502 12.780 1.00 87.25 199 ILE A C 1
ATOM 1560 O O . ILE A 1 199 ? -18.976 -2.151 13.528 1.00 87.25 199 ILE A O 1
ATOM 1564 N N . ASP A 1 200 ? -16.924 -1.501 12.921 1.00 86.75 200 ASP A N 1
ATOM 1565 C CA . ASP A 1 200 ? -16.171 -2.218 13.953 1.00 86.75 200 ASP A CA 1
ATOM 1566 C C . ASP A 1 200 ? -16.687 -1.934 15.377 1.00 86.75 200 ASP A C 1
ATOM 1568 O O . ASP A 1 200 ? -16.874 -2.863 16.167 1.00 86.75 200 ASP A O 1
ATOM 1572 N N . GLY A 1 201 ? -17.018 -0.676 15.696 1.00 83.06 201 GLY A N 1
ATOM 1573 C CA . GLY A 1 201 ? -17.594 -0.308 16.995 1.00 83.06 201 GLY A CA 1
ATOM 1574 C C . GLY A 1 201 ? -18.950 -0.965 17.277 1.00 83.06 201 GLY A C 1
ATOM 1575 O O . GLY A 1 201 ? -19.245 -1.325 18.416 1.00 83.06 201 GLY A O 1
ATOM 1576 N N . PHE A 1 202 ? -19.756 -1.192 16.237 1.00 85.56 202 PHE A N 1
ATOM 1577 C CA . PHE A 1 202 ? -21.047 -1.874 16.345 1.00 85.56 202 PHE A CA 1
ATOM 1578 C C . PHE A 1 202 ? -20.904 -3.397 16.494 1.00 85.56 202 PHE A C 1
ATOM 1580 O O . PHE A 1 202 ? -21.712 -4.042 17.165 1.00 85.56 202 PHE A O 1
ATOM 1587 N N . LEU A 1 203 ? -19.872 -3.988 15.889 1.00 85.50 203 LEU A N 1
ATOM 1588 C CA . LEU A 1 203 ? -19.622 -5.430 15.949 1.00 85.50 203 LEU A CA 1
ATOM 1589 C C . LEU A 1 203 ? -18.907 -5.864 17.236 1.00 85.50 203 LEU A C 1
ATOM 1591 O O . LEU A 1 203 ? -19.087 -7.002 17.677 1.00 85.50 203 LEU A O 1
ATOM 1595 N N . TYR A 1 204 ? -18.151 -4.965 17.871 1.00 86.50 204 TYR A N 1
ATOM 1596 C CA . TYR A 1 204 ? -17.376 -5.261 19.077 1.00 86.50 204 TYR A CA 1
ATOM 1597 C C . TYR A 1 204 ? -18.196 -5.907 20.214 1.00 86.50 204 TYR A C 1
ATOM 1599 O O . TYR A 1 204 ? -17.791 -6.974 20.686 1.00 86.50 204 TYR A O 1
ATOM 1607 N N . PRO A 1 205 ? -19.369 -5.377 20.634 1.00 86.00 205 PRO A N 1
ATOM 1608 C CA . PRO A 1 205 ? -20.150 -5.985 21.715 1.00 86.00 205 PRO A CA 1
ATOM 1609 C C . PRO A 1 205 ? -20.621 -7.406 21.382 1.00 86.00 205 PRO A C 1
ATOM 1611 O O . PRO A 1 205 ? -20.665 -8.272 22.256 1.00 86.00 205 PRO A O 1
ATOM 1614 N N . ARG A 1 206 ? -20.934 -7.666 20.104 1.00 86.56 206 ARG A N 1
ATOM 1615 C CA . ARG A 1 206 ? -21.388 -8.979 19.626 1.00 86.56 206 ARG A CA 1
ATOM 1616 C C . ARG A 1 206 ? -20.253 -9.997 19.643 1.00 86.56 206 ARG A C 1
ATOM 1618 O O . ARG A 1 206 ? -20.442 -11.107 20.139 1.00 86.56 206 ARG A O 1
ATOM 1625 N N . PHE A 1 207 ? -19.068 -9.621 19.159 1.00 87.56 207 PHE A N 1
ATOM 1626 C CA . PHE A 1 207 ? -17.897 -10.498 19.210 1.00 87.56 207 PHE A CA 1
ATOM 1627 C C . PHE A 1 207 ? -17.418 -10.746 20.639 1.00 87.56 207 PHE A C 1
ATOM 1629 O O . PHE A 1 207 ? -17.045 -11.877 20.949 1.00 87.56 207 PHE A O 1
ATOM 1636 N N . LYS A 1 208 ? -17.517 -9.748 21.527 1.00 88.19 208 LYS A N 1
ATOM 1637 C CA . LYS A 1 208 ? -17.233 -9.913 22.957 1.00 88.19 208 LYS A CA 1
ATOM 1638 C C . LYS A 1 208 ? -18.158 -10.943 23.604 1.00 88.19 208 LYS A C 1
ATOM 1640 O O . LYS A 1 208 ? -17.672 -11.922 24.156 1.00 88.19 208 LYS A O 1
ATOM 1645 N N . ALA A 1 209 ? -19.471 -10.811 23.414 1.00 87.88 209 ALA A N 1
ATOM 1646 C CA . ALA A 1 209 ? -20.442 -11.768 23.944 1.00 87.88 209 ALA A CA 1
ATOM 1647 C C . ALA A 1 209 ? -20.234 -13.205 23.419 1.00 87.88 209 ALA A C 1
ATOM 1649 O O . ALA A 1 209 ? -20.498 -14.170 24.133 1.00 87.88 209 ALA A O 1
ATOM 1650 N N . LEU A 1 210 ? -19.768 -13.369 22.175 1.00 86.75 210 LEU A N 1
ATOM 1651 C CA . LEU A 1 210 ? -19.418 -14.679 21.615 1.00 86.75 210 LEU A CA 1
ATOM 1652 C C . LEU A 1 210 ? -18.097 -15.226 22.177 1.00 86.75 210 LEU A C 1
ATOM 1654 O O . LEU A 1 210 ? -17.990 -16.429 22.417 1.00 86.75 210 LEU A O 1
ATOM 1658 N N . ALA A 1 211 ? -17.101 -14.366 22.393 1.00 88.38 211 ALA A N 1
ATOM 1659 C CA . ALA A 1 211 ? -15.810 -14.746 22.960 1.00 88.38 211 ALA A CA 1
ATOM 1660 C C . ALA A 1 211 ? -15.928 -15.159 24.436 1.00 88.38 211 ALA A C 1
ATOM 1662 O O . ALA A 1 211 ? -15.308 -16.146 24.833 1.00 88.38 211 ALA A O 1
ATOM 1663 N N . ASP A 1 212 ? -16.766 -14.458 25.206 1.00 89.12 212 ASP A N 1
ATOM 1664 C CA . ASP A 1 212 ? -17.063 -14.760 26.613 1.00 89.12 212 ASP A CA 1
ATOM 1665 C C . ASP A 1 212 ? -17.759 -16.125 26.760 1.00 89.12 212 ASP A C 1
ATOM 1667 O O . ASP A 1 212 ? -17.562 -16.833 27.743 1.00 89.12 212 ASP A O 1
ATOM 1671 N N . LYS A 1 213 ? -18.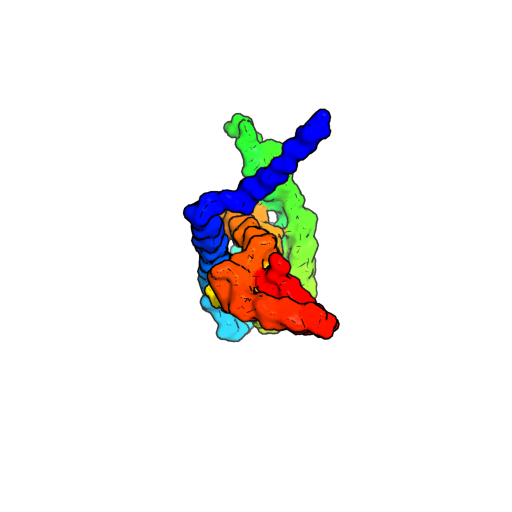499 -16.555 25.728 1.00 88.94 213 LYS A N 1
ATOM 1672 C CA . LYS A 1 213 ? -19.082 -17.904 25.612 1.00 88.94 213 LYS A CA 1
ATOM 1673 C C . LYS A 1 213 ? -18.084 -18.977 25.147 1.00 88.94 213 LYS A C 1
ATOM 1675 O O . LYS A 1 213 ? -18.481 -20.110 24.901 1.00 88.94 213 LYS A O 1
ATOM 1680 N N . GLY A 1 214 ? -16.805 -18.635 24.977 1.00 87.81 214 GLY A N 1
ATOM 1681 C CA . GLY A 1 214 ? -15.750 -19.562 24.557 1.00 87.81 214 GLY A CA 1
ATOM 1682 C C . GLY A 1 214 ? -15.661 -19.820 23.048 1.00 87.81 214 GLY A C 1
ATOM 1683 O O . GLY A 1 214 ? -14.855 -20.649 22.630 1.00 87.81 214 GLY A O 1
ATOM 1684 N N . ASN A 1 215 ? -16.431 -19.117 22.208 1.00 90.25 215 ASN A N 1
ATOM 1685 C CA . ASN A 1 215 ? -16.423 -19.343 20.760 1.00 90.25 215 ASN A CA 1
ATOM 1686 C C . ASN A 1 215 ? -15.167 -18.737 20.093 1.00 90.25 215 ASN A C 1
ATOM 1688 O O . ASN A 1 215 ? -14.861 -17.551 20.257 1.00 90.25 215 ASN A O 1
ATOM 1692 N N . ILE A 1 216 ? -14.471 -19.542 19.280 1.00 87.56 216 ILE A N 1
ATOM 1693 C CA . ILE A 1 216 ? -13.285 -19.146 18.500 1.00 87.56 216 ILE A CA 1
ATOM 1694 C C . ILE A 1 216 ? -13.603 -17.985 17.547 1.00 87.56 216 ILE A C 1
ATOM 1696 O O . ILE A 1 216 ? -12.805 -17.055 17.432 1.00 87.56 216 ILE A O 1
ATOM 1700 N N . VAL A 1 217 ? -14.788 -17.980 16.928 1.00 85.94 217 VAL A N 1
ATOM 1701 C CA . VAL A 1 217 ? -15.216 -16.914 16.004 1.00 85.94 217 VAL A CA 1
ATOM 1702 C C . VAL A 1 217 ? -15.284 -15.561 16.716 1.00 85.94 217 VAL A C 1
ATOM 1704 O O . VAL A 1 217 ? -14.846 -14.552 16.168 1.00 85.94 217 VAL A O 1
ATOM 1707 N N . GLY A 1 218 ? -15.759 -15.537 17.967 1.00 80.56 218 GLY A N 1
ATOM 1708 C CA . GLY A 1 218 ? -15.775 -14.322 18.783 1.00 80.56 218 GLY A CA 1
ATOM 1709 C C . GLY A 1 218 ? -14.365 -13.813 19.086 1.00 80.56 218 GLY A C 1
ATOM 1710 O O . GLY A 1 218 ? -14.096 -12.619 18.970 1.00 80.56 218 GLY A O 1
ATOM 1711 N N . ARG A 1 219 ? -13.433 -14.722 19.402 1.00 83.25 219 ARG A N 1
ATOM 1712 C CA . ARG A 1 219 ? -12.028 -14.372 19.676 1.00 83.25 219 ARG A CA 1
ATOM 1713 C C . ARG A 1 219 ? -11.320 -13.803 18.446 1.00 83.25 219 ARG A C 1
ATOM 1715 O O . ARG A 1 219 ? -10.619 -12.801 18.571 1.00 83.25 219 ARG A O 1
ATOM 1722 N N . ILE A 1 220 ? -11.518 -14.411 17.275 1.00 85.94 220 ILE A N 1
ATOM 1723 C CA . ILE A 1 220 ? -10.959 -13.915 16.009 1.00 85.94 220 ILE A CA 1
ATOM 1724 C C . ILE A 1 220 ? -11.582 -12.560 15.656 1.00 85.94 220 ILE A C 1
ATOM 1726 O O . ILE A 1 220 ? -10.850 -11.615 15.376 1.00 85.94 220 ILE A O 1
ATOM 1730 N N . GLY A 1 221 ? -12.908 -12.424 15.759 1.00 82.31 221 GLY A N 1
ATOM 1731 C CA . GLY A 1 221 ? -13.603 -11.159 15.508 1.00 82.31 221 GLY A CA 1
ATOM 1732 C C . GLY A 1 221 ? -13.074 -10.007 16.368 1.00 82.31 221 GLY A C 1
ATOM 1733 O O . GLY A 1 221 ? -12.792 -8.931 15.846 1.00 82.31 221 GLY A O 1
ATOM 1734 N N . LEU A 1 222 ? -12.830 -10.244 17.663 1.00 83.50 222 LEU A N 1
ATOM 1735 C CA . LEU A 1 222 ? -12.220 -9.248 18.555 1.00 83.50 222 LEU A CA 1
ATOM 1736 C C . LEU A 1 222 ? -10.794 -8.856 18.145 1.00 83.50 222 LEU A C 1
ATOM 1738 O O . LEU A 1 222 ? -10.408 -7.698 18.291 1.00 83.50 222 LEU A O 1
ATOM 1742 N N . LEU A 1 223 ? -9.993 -9.794 17.635 1.00 84.62 223 LEU A N 1
ATOM 1743 C CA . LEU A 1 223 ? -8.644 -9.479 17.159 1.00 84.62 223 LEU A CA 1
ATOM 1744 C C . LEU A 1 223 ? -8.677 -8.561 15.932 1.00 84.62 223 LEU A C 1
ATOM 1746 O O . LEU A 1 223 ? -7.875 -7.625 15.874 1.00 84.62 223 LEU A O 1
ATOM 1750 N N . LEU A 1 224 ? -9.610 -8.806 15.006 1.00 82.38 224 LEU A N 1
ATOM 1751 C CA . LEU A 1 224 ? -9.770 -8.052 13.756 1.00 82.38 224 LEU A CA 1
ATOM 1752 C C . LEU A 1 224 ? -10.373 -6.654 13.966 1.00 82.38 224 LEU A C 1
ATOM 1754 O O . LEU A 1 224 ? -9.986 -5.708 13.283 1.00 82.38 224 LEU A O 1
ATOM 1758 N N . VAL A 1 225 ? -11.289 -6.526 14.926 1.00 81.56 225 VAL A N 1
ATOM 1759 C CA . VAL A 1 225 ? -11.942 -5.259 15.306 1.00 81.56 225 VAL A CA 1
ATOM 1760 C C . VAL A 1 225 ? -11.069 -4.421 16.258 1.00 81.56 225 VAL A C 1
ATOM 1762 O O . VAL A 1 225 ? -11.239 -3.208 16.358 1.00 81.56 225 VAL A O 1
ATOM 1765 N N . GLY A 1 226 ? -10.089 -5.049 16.916 1.00 72.31 226 GLY A N 1
ATOM 1766 C CA . GLY A 1 226 ? -9.246 -4.440 17.945 1.00 72.31 226 GLY A CA 1
ATOM 1767 C C . GLY A 1 226 ? -9.785 -4.692 19.351 1.00 72.31 226 GLY A C 1
ATOM 1768 O O . GLY A 1 226 ? -10.986 -4.578 19.593 1.00 72.31 226 GLY A O 1
ATOM 1769 N N . ARG A 1 227 ? -8.884 -5.072 20.270 1.00 60.44 227 ARG A N 1
ATOM 1770 C CA . ARG A 1 227 ? -9.213 -5.386 21.671 1.00 60.44 227 ARG A CA 1
ATOM 1771 C C . ARG A 1 227 ? -9.637 -4.144 22.450 1.00 60.44 227 ARG A C 1
ATOM 1773 O O . ARG A 1 227 ? -8.955 -3.103 22.329 1.00 60.44 227 ARG A O 1
#